Protein AF-A0A9W9BEN5-F1 (afdb_monomer_lite)

pLDDT: mean 85.62, std 11.56, range [46.28, 97.5]

Organism: NCBI:txid2034170

Structure (mmCIF, N/CA/C/O backbone):
data_AF-A0A9W9BEN5-F1
#
_entry.id   AF-A0A9W9BEN5-F1
#
loop_
_atom_site.group_PDB
_atom_site.id
_atom_site.type_symbol
_atom_site.label_atom_id
_atom_site.label_alt_id
_atom_site.label_comp_id
_atom_site.label_asym_id
_atom_site.label_entity_id
_atom_site.label_seq_id
_atom_site.pdbx_PDB_ins_code
_atom_site.Cartn_x
_atom_site.Cartn_y
_atom_site.Cartn_z
_atom_site.occupancy
_atom_site.B_iso_or_equiv
_atom_site.auth_seq_id
_atom_site.auth_comp_id
_atom_site.auth_asym_id
_atom_site.auth_atom_id
_atom_site.pdbx_PDB_model_num
ATOM 1 N N . MET A 1 1 ? -13.405 -5.777 -1.277 1.00 46.28 1 MET A N 1
ATOM 2 C CA . MET A 1 1 ? -13.483 -5.601 0.186 1.00 46.28 1 MET A CA 1
ATOM 3 C C . MET A 1 1 ? -12.581 -6.632 0.812 1.00 46.28 1 MET A C 1
ATOM 5 O O . MET A 1 1 ? -12.681 -7.786 0.409 1.00 46.28 1 MET A O 1
ATOM 9 N N . GLY A 1 2 ? -11.668 -6.206 1.684 1.00 51.16 2 GLY A N 1
ATOM 10 C CA . GLY A 1 2 ? -10.758 -7.107 2.378 1.00 51.16 2 GLY A CA 1
ATOM 11 C C . GLY A 1 2 ? -11.519 -8.188 3.116 1.00 51.16 2 GLY A C 1
ATOM 12 O O . GLY A 1 2 ? -12.555 -7.933 3.731 1.00 51.16 2 GLY A O 1
ATOM 13 N N . TYR A 1 3 ? -11.002 -9.401 3.006 1.00 57.75 3 TYR A N 1
ATOM 14 C CA . TYR A 1 3 ? -11.437 -10.504 3.832 1.00 57.75 3 TYR A CA 1
ATOM 15 C C . TYR A 1 3 ? -10.724 -10.302 5.165 1.00 57.75 3 TYR A C 1
ATOM 17 O O . TYR A 1 3 ? -9.505 -10.200 5.220 1.00 57.75 3 TYR A O 1
ATOM 25 N N . VAL A 1 4 ? -11.479 -10.139 6.234 1.00 59.47 4 VAL A N 1
ATOM 26 C CA . VAL A 1 4 ? -10.961 -10.193 7.600 1.00 59.47 4 VAL A CA 1
ATOM 27 C C . VAL A 1 4 ? -11.713 -11.352 8.224 1.00 59.47 4 VAL A C 1
ATOM 29 O O . VAL A 1 4 ? -12.900 -11.513 7.937 1.00 59.47 4 VAL A O 1
ATOM 32 N N . SER A 1 5 ? -11.035 -12.216 8.971 1.00 52.75 5 SER A N 1
ATOM 33 C CA . SER A 1 5 ? -11.735 -13.304 9.647 1.00 52.75 5 SER A CA 1
ATOM 34 C C . SER A 1 5 ? -12.765 -12.718 10.615 1.00 52.75 5 SER A C 1
ATOM 36 O O . SER A 1 5 ? -12.470 -11.765 11.334 1.00 52.75 5 SER A O 1
ATOM 38 N N . ASP A 1 6 ? -13.972 -13.290 10.640 1.00 47.53 6 ASP A N 1
ATOM 39 C CA . ASP A 1 6 ? -15.031 -12.872 11.573 1.00 47.53 6 ASP A CA 1
ATOM 40 C C . ASP A 1 6 ? -14.647 -13.165 13.043 1.00 47.53 6 ASP A C 1
ATOM 42 O O . ASP A 1 6 ? -15.202 -12.580 13.968 1.00 47.53 6 ASP A O 1
ATOM 46 N N . ALA A 1 7 ? -13.620 -13.995 13.260 1.00 54.88 7 ALA A N 1
ATOM 47 C CA . ALA A 1 7 ? -12.848 -14.062 14.495 1.00 54.88 7 ALA A CA 1
ATOM 48 C C . ALA A 1 7 ? -11.553 -13.240 14.338 1.00 54.88 7 ALA A C 1
ATOM 50 O O . ALA A 1 7 ? -10.679 -13.638 13.568 1.00 54.88 7 ALA A O 1
ATOM 51 N N . GLY A 1 8 ? -11.396 -12.118 15.051 1.00 69.50 8 GLY A N 1
ATOM 52 C CA . GLY A 1 8 ? -10.080 -11.469 15.196 1.00 69.50 8 GLY A CA 1
ATOM 53 C C . GLY A 1 8 ? -9.954 -10.009 14.753 1.00 69.50 8 GLY A C 1
ATOM 54 O O . GLY A 1 8 ? -8.921 -9.634 14.200 1.00 69.50 8 GLY A O 1
ATOM 55 N N . VAL A 1 9 ? -10.960 -9.170 15.015 1.00 86.88 9 VAL A N 1
ATOM 56 C CA . VAL A 1 9 ? -10.739 -7.721 15.150 1.00 86.88 9 VAL A CA 1
ATOM 57 C C . VAL A 1 9 ? -10.943 -7.362 16.613 1.00 86.88 9 VAL A C 1
ATOM 59 O O . VAL A 1 9 ? -12.054 -7.486 17.119 1.00 86.88 9 VAL A O 1
ATOM 62 N N . LEU A 1 10 ? -9.879 -6.927 17.279 1.00 91.62 10 LEU A N 1
ATOM 63 C CA . LEU A 1 10 ? -9.927 -6.459 18.659 1.00 91.62 10 LEU A CA 1
ATOM 64 C C . LEU A 1 10 ? -9.935 -4.933 18.666 1.00 91.62 10 LEU A C 1
ATOM 66 O O . LEU A 1 10 ? -9.088 -4.308 18.025 1.00 91.62 10 LEU A O 1
ATOM 70 N N . PHE A 1 11 ? -10.877 -4.355 19.403 1.00 93.12 11 PHE A N 1
ATOM 71 C CA . PHE A 1 11 ? -10.933 -2.927 19.687 1.00 93.12 11 PHE A CA 1
ATOM 72 C C . PHE A 1 11 ? -10.697 -2.728 21.179 1.00 93.12 11 PHE A C 1
ATOM 74 O O . PHE A 1 11 ? -11.299 -3.426 21.992 1.00 93.12 11 PHE A O 1
ATOM 81 N N . SER A 1 12 ? -9.860 -1.769 21.549 1.00 95.62 12 SER A N 1
ATOM 82 C CA . SER A 1 12 ? -9.651 -1.404 22.949 1.00 95.62 12 SER A CA 1
ATOM 83 C C . SER A 1 12 ? -9.387 0.087 23.093 1.00 95.62 12 SER A C 1
ATOM 85 O O . SER A 1 12 ? -8.884 0.724 22.167 1.00 95.62 12 SER A O 1
ATOM 87 N N . ASP A 1 13 ? -9.698 0.635 24.258 1.00 96.88 13 ASP A N 1
ATOM 88 C CA . ASP A 1 13 ? -9.338 1.991 24.664 1.00 96.88 13 ASP A CA 1
ATOM 89 C C . ASP A 1 13 ? -8.654 1.983 26.043 1.00 96.88 13 ASP A C 1
ATOM 91 O O . ASP A 1 13 ? -8.196 0.932 26.502 1.00 96.88 13 ASP A O 1
ATOM 95 N N . ALA A 1 14 ? -8.548 3.139 26.705 1.00 97.19 14 ALA A N 1
ATOM 96 C CA . ALA A 1 14 ? -7.908 3.238 28.018 1.00 97.19 14 ALA A CA 1
ATOM 97 C C . ALA A 1 14 ? -8.643 2.471 29.139 1.00 97.19 14 ALA A C 1
ATOM 99 O O . ALA A 1 14 ? -8.032 2.167 30.161 1.00 97.19 14 ALA A O 1
ATOM 100 N N . GLU A 1 15 ? -9.923 2.137 28.958 1.00 96.75 15 GLU A N 1
ATOM 101 C CA . GLU A 1 15 ? -10.731 1.363 29.913 1.00 96.75 15 GLU A CA 1
ATOM 102 C C . GLU A 1 15 ? -10.800 -0.132 29.556 1.00 96.75 15 GLU A C 1
ATOM 104 O O . GLU A 1 15 ? -11.515 -0.901 30.199 1.00 96.75 15 GLU A O 1
ATOM 109 N N . GLY A 1 16 ? -10.047 -0.564 28.541 1.00 95.50 16 GLY A N 1
ATOM 110 C CA . GLY A 1 16 ? -9.945 -1.958 28.127 1.00 95.50 16 GLY A CA 1
ATOM 111 C C . GLY A 1 16 ? -10.698 -2.261 26.836 1.00 95.50 16 GLY A C 1
ATOM 112 O O . GLY A 1 16 ? -10.817 -1.425 25.942 1.00 95.50 16 GLY A O 1
ATOM 113 N N . GLU A 1 17 ? -11.150 -3.505 26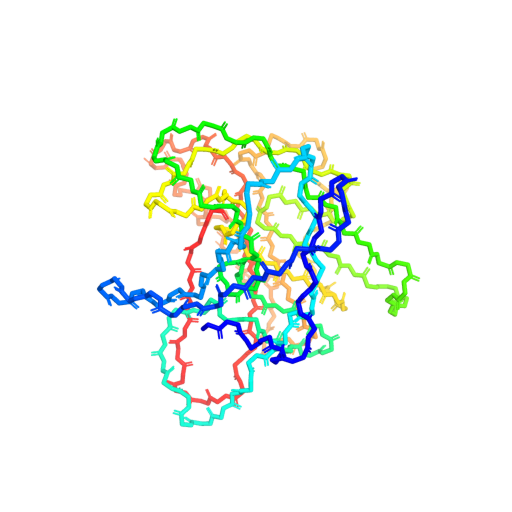.694 1.00 95.62 17 GLU A N 1
ATOM 114 C CA . GLU A 1 17 ? -11.776 -3.989 25.463 1.00 95.62 17 GLU A CA 1
ATOM 115 C C . GLU A 1 17 ? -13.112 -3.282 25.171 1.00 95.62 17 GLU A C 1
ATOM 117 O O . GLU A 1 17 ? -13.942 -3.047 26.054 1.00 95.62 17 GLU A O 1
ATOM 122 N N . LEU A 1 18 ? -13.332 -2.953 23.898 1.00 94.56 18 LEU A N 1
ATOM 123 C CA . LEU A 1 18 ? -14.546 -2.327 23.397 1.00 94.56 18 LEU A CA 1
ATOM 124 C C . LEU A 1 18 ? -15.435 -3.365 22.720 1.00 94.56 18 LEU A C 1
ATOM 126 O O . LEU A 1 18 ? -15.099 -3.914 21.671 1.00 94.56 18 LEU A O 1
ATOM 130 N N . GLN A 1 19 ? -16.638 -3.540 23.260 1.00 92.38 19 GLN A N 1
ATOM 131 C CA . GLN A 1 19 ? -17.695 -4.259 22.560 1.00 92.38 19 GLN A CA 1
ATOM 132 C C . GLN A 1 19 ? -18.175 -3.423 21.369 1.00 92.38 19 GLN A C 1
ATOM 134 O O . GLN A 1 19 ? -18.576 -2.262 21.525 1.00 92.38 19 GLN A O 1
ATOM 139 N N . VAL A 1 20 ? -18.129 -4.009 20.170 1.00 91.19 20 VAL A N 1
ATOM 140 C CA . VAL A 1 20 ? -18.494 -3.339 18.918 1.00 91.19 20 VAL A CA 1
ATOM 141 C C . VAL A 1 20 ? -19.594 -4.082 18.175 1.00 91.19 20 VAL A C 1
ATOM 143 O O . VAL A 1 20 ? -19.639 -5.306 18.134 1.00 91.19 20 VAL A O 1
ATOM 146 N N . THR A 1 21 ? -20.473 -3.325 17.527 1.00 90.94 21 THR A N 1
ATOM 147 C CA . THR A 1 21 ? -21.437 -3.860 16.562 1.00 90.94 21 THR A CA 1
ATOM 148 C C . THR A 1 21 ? -20.952 -3.579 15.147 1.00 90.94 21 THR A C 1
ATOM 150 O O . THR A 1 21 ? -20.696 -2.425 14.794 1.00 90.94 21 THR A O 1
ATOM 153 N N . GLU A 1 22 ? -20.857 -4.623 14.326 1.00 89.00 22 GLU A N 1
ATOM 154 C CA . GLU A 1 22 ? -20.541 -4.509 12.903 1.00 89.00 22 GLU A CA 1
ATOM 155 C C . GLU A 1 22 ? -21.796 -4.186 12.079 1.00 89.00 22 GLU A C 1
ATOM 157 O O . GLU A 1 22 ? -22.878 -4.727 12.312 1.00 89.00 22 GLU A O 1
ATOM 162 N N . ARG A 1 23 ? -21.650 -3.319 11.073 1.00 87.25 23 ARG A N 1
ATOM 163 C CA . ARG A 1 23 ? -22.654 -3.076 10.034 1.00 87.25 23 ARG A CA 1
ATOM 164 C C . ARG A 1 23 ? -21.996 -2.954 8.668 1.00 87.25 23 ARG A C 1
ATOM 166 O O . ARG A 1 23 ? -20.926 -2.365 8.522 1.00 87.25 23 ARG A O 1
ATOM 173 N N . ILE A 1 24 ? -22.687 -3.437 7.642 1.00 86.19 24 ILE A N 1
ATOM 174 C CA . ILE A 1 24 ? -22.316 -3.186 6.249 1.00 86.19 24 ILE A CA 1
ATOM 175 C C . ILE A 1 24 ? -23.042 -1.923 5.784 1.00 86.19 24 ILE A C 1
ATOM 177 O O . ILE A 1 24 ? -24.270 -1.895 5.715 1.00 86.19 24 ILE A O 1
ATOM 181 N N . LYS A 1 25 ? -22.285 -0.880 5.443 1.00 80.94 25 LYS A N 1
ATOM 182 C CA . LYS A 1 25 ? -22.797 0.349 4.832 1.00 80.94 25 LYS A CA 1
ATOM 183 C C . LYS A 1 25 ? -22.592 0.279 3.322 1.00 80.94 25 LYS A C 1
ATOM 185 O O . LYS A 1 25 ? -21.487 0.015 2.856 1.00 80.94 25 LYS A O 1
ATOM 190 N N . ARG A 1 26 ? -23.649 0.534 2.552 1.00 80.88 26 ARG A N 1
ATOM 191 C CA . ARG A 1 26 ? -23.593 0.647 1.087 1.00 80.88 26 ARG A CA 1
ATOM 192 C C . ARG A 1 26 ? -23.881 2.091 0.691 1.00 80.88 26 ARG A C 1
ATOM 194 O O . ARG A 1 26 ? -24.852 2.663 1.173 1.00 80.88 26 ARG A O 1
ATOM 201 N N . SER A 1 27 ? -23.030 2.671 -0.148 1.00 69.31 27 SER A N 1
ATOM 202 C CA . SER A 1 27 ? -23.174 4.028 -0.679 1.00 69.31 27 SER A CA 1
ATOM 203 C C . SER A 1 27 ? -22.723 4.036 -2.138 1.00 69.31 27 SER A C 1
ATOM 205 O O . SER A 1 27 ? -21.526 4.006 -2.427 1.00 69.31 27 SER A O 1
ATOM 207 N N . GLY A 1 28 ? -23.681 4.012 -3.067 1.00 72.19 28 GLY A N 1
ATOM 208 C CA . GLY A 1 28 ? -23.394 3.846 -4.494 1.00 72.19 28 GLY A CA 1
ATOM 209 C C . GLY A 1 28 ? -22.600 2.554 -4.775 1.00 72.19 28 GLY A C 1
ATOM 210 O O . GLY A 1 28 ? -22.988 1.494 -4.276 1.00 72.19 28 GLY A O 1
ATOM 211 N N . PRO A 1 29 ? -21.487 2.605 -5.537 1.00 67.00 29 PRO A N 1
ATOM 212 C CA . PRO A 1 29 ? -20.653 1.432 -5.818 1.00 67.00 29 PRO A CA 1
ATOM 213 C C . PRO A 1 29 ? -19.775 1.011 -4.627 1.00 67.00 29 PRO A C 1
ATOM 215 O O . PRO A 1 29 ? -19.132 -0.039 -4.671 1.00 67.00 29 PRO A O 1
ATOM 218 N N . VAL A 1 30 ? -19.724 1.816 -3.562 1.00 67.44 30 VAL A N 1
ATOM 219 C CA . VAL A 1 30 ? -18.881 1.565 -2.394 1.00 67.44 30 VAL A CA 1
ATOM 220 C C . VAL A 1 30 ? -19.667 0.761 -1.370 1.00 67.44 30 VAL A C 1
ATOM 222 O O . VAL A 1 30 ? -20.763 1.132 -0.950 1.00 67.44 30 VAL A O 1
ATOM 225 N N . THR A 1 31 ? -19.088 -0.348 -0.926 1.00 75.75 31 THR A N 1
ATOM 226 C CA . THR A 1 31 ? -19.544 -1.041 0.278 1.00 75.75 31 THR A CA 1
ATOM 227 C C . THR A 1 31 ? -18.413 -1.003 1.296 1.00 75.75 31 THR A C 1
ATOM 229 O O . THR A 1 31 ? -17.264 -1.298 0.974 1.00 75.75 31 THR A O 1
ATOM 232 N N . ALA A 1 32 ? -18.745 -0.590 2.511 1.00 78.50 32 ALA A N 1
ATOM 233 C CA . ALA A 1 32 ? -17.827 -0.452 3.624 1.00 78.50 32 ALA A CA 1
ATOM 234 C C . ALA A 1 32 ? -18.347 -1.262 4.809 1.00 78.50 32 ALA A C 1
ATOM 236 O O . ALA A 1 32 ? -19.552 -1.339 5.057 1.00 78.50 32 ALA A O 1
ATOM 237 N N . ARG A 1 33 ? -17.422 -1.856 5.553 1.00 83.38 33 ARG A N 1
ATOM 238 C CA . ARG A 1 33 ? -17.711 -2.484 6.836 1.00 83.38 33 ARG A CA 1
ATOM 239 C C . ARG A 1 33 ? -17.408 -1.450 7.920 1.00 83.38 33 ARG A C 1
ATOM 241 O O . ARG A 1 33 ? -16.358 -0.815 7.874 1.00 83.38 33 ARG A O 1
ATOM 248 N N . VAL A 1 34 ? -18.357 -1.219 8.820 1.00 85.88 34 VAL A N 1
ATOM 249 C CA . VAL A 1 34 ? -18.308 -0.164 9.840 1.00 85.88 34 VAL A CA 1
ATOM 250 C C . VAL A 1 34 ? -18.546 -0.795 11.203 1.00 85.88 34 VAL A C 1
ATOM 252 O O . VAL A 1 34 ? -19.444 -1.621 11.348 1.00 85.88 34 VAL A O 1
ATOM 255 N N . TRP A 1 35 ? -17.772 -0.381 12.201 1.00 88.69 35 TRP A N 1
ATOM 256 C CA . TRP A 1 35 ? -17.933 -0.811 13.588 1.00 88.69 35 TRP A CA 1
ATOM 257 C C . TRP A 1 35 ? -18.352 0.377 14.434 1.00 88.69 35 TRP A C 1
ATOM 259 O O . TRP A 1 35 ? -17.829 1.478 14.266 1.00 88.69 35 TRP A O 1
ATOM 269 N N . LYS A 1 36 ? -19.307 0.148 15.332 1.00 90.44 36 LYS A N 1
ATOM 270 C CA . LYS A 1 36 ? -19.747 1.135 16.314 1.00 90.44 36 LYS A CA 1
ATOM 271 C C . LYS A 1 36 ? -19.547 0.570 17.711 1.00 90.44 36 LYS A C 1
ATOM 273 O O . LYS A 1 36 ? -19.978 -0.550 17.973 1.00 90.44 36 LYS A O 1
ATOM 278 N N . THR A 1 37 ? -18.914 1.339 18.586 1.00 92.25 37 THR A N 1
ATOM 279 C CA . THR A 1 37 ? -18.725 0.975 19.992 1.00 92.25 37 THR A CA 1
ATOM 280 C C . THR A 1 37 ? -20.053 1.023 20.750 1.00 92.25 37 THR A C 1
ATOM 282 O O . THR A 1 37 ? -20.932 1.833 20.446 1.00 92.25 37 THR A O 1
ATOM 285 N N . GLY A 1 38 ? -20.210 0.138 21.738 1.00 91.00 38 GLY A N 1
ATOM 286 C CA . GLY A 1 38 ? -21.380 0.112 22.625 1.00 91.00 38 GLY A CA 1
ATOM 287 C C . GLY A 1 38 ? -21.399 1.233 23.672 1.00 91.00 38 GLY A C 1
ATOM 288 O O . GLY A 1 38 ? -22.451 1.522 24.234 1.00 91.00 38 GLY A O 1
ATOM 289 N N . ARG A 1 39 ? -20.251 1.880 23.906 1.00 94.38 39 ARG A N 1
ATOM 290 C CA . ARG A 1 39 ? -20.066 3.009 24.829 1.00 94.38 39 ARG A CA 1
ATOM 291 C C . ARG A 1 39 ? -19.190 4.108 24.204 1.00 94.38 39 ARG A C 1
ATOM 293 O O . ARG A 1 39 ? -18.509 3.828 23.208 1.00 94.38 39 ARG A O 1
ATOM 300 N N . PRO A 1 40 ? -19.194 5.338 24.754 1.00 94.69 40 PRO A N 1
ATOM 301 C CA . PRO A 1 40 ? -18.182 6.346 24.438 1.00 94.69 40 PRO A CA 1
ATOM 302 C C . PRO A 1 40 ? -16.766 5.816 24.698 1.00 94.69 40 PRO A C 1
ATOM 304 O O . PRO A 1 40 ? -16.563 5.054 25.638 1.00 94.69 40 PRO A O 1
ATOM 307 N N . THR A 1 41 ? -15.806 6.204 23.861 1.00 94.31 41 THR A N 1
ATOM 308 C CA . THR A 1 41 ? -14.397 5.800 23.994 1.00 94.31 41 THR A CA 1
ATOM 309 C C . THR A 1 41 ? -13.632 6.736 24.925 1.00 94.31 41 THR A C 1
ATOM 311 O O . THR A 1 41 ? -13.885 7.942 24.918 1.00 94.31 41 THR A O 1
ATOM 314 N N . VAL A 1 42 ? -12.645 6.210 25.652 1.00 96.56 42 VAL A N 1
ATOM 315 C CA . VAL A 1 42 ? -11.772 6.978 26.553 1.00 96.56 42 VAL A CA 1
ATOM 316 C C . VAL A 1 42 ? -10.320 6.921 26.079 1.00 96.56 42 VAL A C 1
ATOM 318 O O . VAL A 1 42 ? -9.708 5.856 26.019 1.00 96.56 42 VAL A O 1
ATOM 321 N N . GLY A 1 43 ? -9.745 8.085 25.768 1.00 94.94 43 GLY A N 1
ATOM 322 C CA . GLY A 1 43 ? -8.362 8.191 25.302 1.00 94.94 43 GLY A CA 1
ATOM 323 C C . GLY A 1 43 ? -8.139 7.575 23.916 1.00 94.94 43 GLY A C 1
ATOM 324 O O . GLY A 1 43 ? -8.996 7.663 23.035 1.00 94.94 43 GLY A O 1
ATOM 325 N N . ASN A 1 44 ? -6.962 6.979 23.714 1.00 94.19 44 ASN A N 1
ATOM 326 C CA . ASN A 1 44 ? -6.575 6.393 22.432 1.00 94.19 44 ASN A CA 1
ATOM 327 C C . ASN A 1 44 ? -7.308 5.077 22.173 1.00 94.19 44 ASN A C 1
ATOM 329 O O . ASN A 1 44 ? -7.323 4.190 23.024 1.00 94.19 44 ASN A O 1
ATOM 333 N N . VAL A 1 45 ? -7.816 4.918 20.953 1.00 92.81 45 VAL A N 1
ATOM 334 C CA . VAL A 1 45 ? -8.427 3.671 20.489 1.00 92.81 45 VAL A CA 1
ATOM 335 C C . VAL A 1 45 ? -7.403 2.868 19.694 1.00 92.81 45 VAL A C 1
ATOM 337 O O . VAL A 1 45 ? -6.832 3.360 18.723 1.00 92.81 45 VAL A O 1
ATOM 340 N N . SER A 1 46 ? -7.203 1.613 20.087 1.00 93.56 46 SER A N 1
ATOM 341 C CA . SER A 1 46 ? -6.366 0.643 19.382 1.00 93.56 46 SER A CA 1
ATOM 342 C C . SER A 1 46 ? -7.234 -0.370 18.646 1.00 93.56 46 SER A C 1
ATOM 344 O O . SER A 1 46 ? -8.221 -0.869 19.188 1.00 93.56 46 SER A O 1
ATOM 346 N N . VAL A 1 47 ? -6.849 -0.693 17.409 1.00 91.94 47 VAL A N 1
ATOM 347 C CA . VAL A 1 47 ? -7.511 -1.721 16.599 1.00 91.94 47 VAL A CA 1
ATOM 348 C C . VAL A 1 47 ? -6.466 -2.700 16.088 1.00 91.94 47 VAL A C 1
ATOM 350 O O . VAL A 1 47 ? -5.558 -2.311 15.356 1.00 91.94 47 VAL A O 1
ATOM 353 N N . ILE A 1 48 ? -6.610 -3.975 16.445 1.00 92.31 48 ILE A N 1
ATOM 354 C CA . ILE A 1 48 ? -5.706 -5.052 16.025 1.00 92.31 48 ILE A CA 1
ATOM 355 C C . ILE A 1 48 ? -6.499 -6.050 15.194 1.00 92.31 48 ILE A C 1
ATOM 357 O O . ILE A 1 48 ? -7.572 -6.494 15.598 1.00 92.31 48 ILE A O 1
ATOM 361 N N . TYR A 1 49 ? -5.985 -6.388 14.015 1.00 91.00 49 TYR A N 1
ATOM 362 C CA . TYR A 1 49 ? -6.642 -7.310 13.097 1.00 91.00 49 TYR A CA 1
ATOM 363 C C . TYR A 1 49 ? -5.661 -7.895 12.087 1.00 91.00 49 TYR A C 1
ATOM 365 O O . TYR A 1 49 ? -4.576 -7.359 11.857 1.00 91.00 49 TYR A O 1
ATOM 373 N N . THR A 1 50 ? -6.082 -8.975 11.436 1.00 91.25 50 THR A N 1
ATOM 374 C CA . THR A 1 50 ? -5.367 -9.572 10.307 1.00 91.25 50 THR A CA 1
ATOM 375 C C . THR A 1 50 ? -6.101 -9.278 9.004 1.00 91.25 50 THR A C 1
ATOM 377 O O . THR A 1 50 ? -7.272 -9.618 8.837 1.00 91.25 50 THR A O 1
ATOM 380 N N . ALA A 1 51 ? -5.403 -8.658 8.056 1.00 90.31 51 ALA A N 1
ATOM 381 C CA . ALA A 1 51 ? -5.887 -8.505 6.693 1.00 90.31 51 ALA A CA 1
ATOM 382 C C . ALA A 1 51 ? -5.642 -9.789 5.891 1.00 90.31 51 ALA A C 1
ATOM 384 O O . ALA A 1 51 ? -4.497 -10.207 5.727 1.00 90.31 51 ALA A O 1
ATOM 385 N N . LEU A 1 52 ? -6.700 -10.406 5.364 1.00 90.06 52 LEU A N 1
ATOM 386 C CA . LEU A 1 52 ? -6.591 -11.592 4.518 1.00 90.06 52 LEU A CA 1
ATOM 387 C C . LEU A 1 52 ? -6.621 -11.209 3.040 1.00 90.06 52 LEU A C 1
ATOM 389 O O . LEU A 1 52 ? -7.307 -10.278 2.601 1.00 90.06 52 LEU A O 1
ATOM 393 N N . THR A 1 53 ? -5.881 -11.979 2.254 1.00 91.06 53 THR A N 1
ATOM 394 C CA . THR A 1 53 ? -5.790 -11.796 0.810 1.00 91.06 53 THR A CA 1
ATOM 395 C C . THR A 1 53 ? -7.054 -12.280 0.108 1.00 91.06 53 THR A C 1
ATOM 397 O O . THR A 1 53 ? -7.691 -13.264 0.494 1.00 91.06 53 THR A O 1
ATOM 400 N N . ARG A 1 54 ? -7.428 -11.593 -0.973 1.00 88.44 54 ARG A N 1
ATOM 401 C CA . ARG A 1 54 ? -8.485 -12.048 -1.869 1.00 88.44 54 ARG A CA 1
ATOM 402 C C . ARG A 1 54 ? -7.981 -13.229 -2.685 1.00 88.44 54 ARG A C 1
ATOM 404 O O . ARG A 1 54 ? -6.990 -13.126 -3.405 1.00 88.44 54 ARG A O 1
ATOM 411 N N . ARG A 1 55 ? -8.725 -14.331 -2.644 1.00 87.00 55 ARG A N 1
ATOM 412 C CA . ARG A 1 55 ? -8.560 -15.419 -3.609 1.00 87.00 55 ARG A CA 1
ATOM 413 C C . ARG A 1 55 ? -9.166 -14.999 -4.940 1.00 87.00 55 ARG A C 1
ATOM 415 O O . ARG A 1 55 ? -10.281 -14.478 -4.975 1.00 87.00 55 ARG A O 1
ATOM 422 N N . VAL A 1 56 ? -8.428 -15.229 -6.018 1.00 84.88 56 VAL A N 1
ATOM 423 C CA . VAL A 1 56 ? -8.885 -14.942 -7.376 1.00 84.88 56 VAL A CA 1
ATOM 424 C C . VAL A 1 56 ? -8.885 -16.191 -8.233 1.00 84.88 56 VAL A C 1
ATOM 426 O O . VAL A 1 56 ? -8.036 -17.066 -8.093 1.00 84.88 56 VAL A O 1
ATOM 429 N N . SER A 1 57 ? -9.867 -16.246 -9.118 1.00 86.31 57 SER A N 1
ATOM 430 C CA . SER A 1 57 ? -10.091 -17.293 -10.107 1.00 86.31 57 SER A CA 1
ATOM 431 C C . SER A 1 57 ? -10.330 -16.660 -11.477 1.00 86.31 57 SER A C 1
ATOM 433 O O . SER A 1 57 ? -10.489 -15.441 -11.588 1.00 86.31 57 SER A O 1
ATOM 435 N N . ARG A 1 58 ? -10.426 -17.493 -12.515 1.00 84.81 58 ARG A N 1
ATOM 436 C CA . ARG A 1 58 ? -10.803 -17.062 -13.869 1.00 84.81 58 ARG A CA 1
ATOM 437 C C . ARG A 1 58 ? -12.146 -16.317 -13.906 1.00 84.81 58 ARG A C 1
ATOM 439 O O . ARG A 1 58 ? -12.312 -15.427 -14.730 1.00 84.81 58 ARG A O 1
ATOM 446 N N . ASP A 1 59 ? -13.057 -16.631 -12.987 1.00 84.62 59 ASP A N 1
ATOM 447 C CA . ASP A 1 59 ? -14.393 -16.019 -12.895 1.00 84.62 59 ASP A CA 1
ATOM 448 C C . ASP A 1 59 ? -14.403 -14.720 -12.076 1.00 84.62 59 ASP A C 1
ATOM 450 O O . ASP A 1 59 ? -15.441 -14.080 -11.887 1.00 84.62 59 ASP A O 1
ATOM 454 N N . THR A 1 60 ? -13.246 -14.315 -11.544 1.00 83.25 60 THR A N 1
ATOM 455 C CA . THR A 1 60 ? -13.128 -13.051 -10.824 1.00 83.25 60 THR A CA 1
ATOM 456 C C . THR A 1 60 ? -13.348 -11.899 -11.795 1.00 83.25 60 THR A C 1
ATOM 458 O O . THR A 1 60 ? -12.520 -11.644 -12.663 1.00 83.25 60 THR A O 1
ATOM 461 N N . LYS A 1 61 ? -14.466 -11.183 -11.621 1.00 78.81 61 LYS A N 1
ATOM 462 C CA . LYS A 1 61 ? -14.805 -10.012 -12.436 1.00 78.81 61 LYS A CA 1
ATOM 463 C C . LYS A 1 61 ? -13.666 -8.993 -12.450 1.00 78.81 61 LYS A C 1
ATOM 465 O O . LYS A 1 61 ? -13.112 -8.661 -11.398 1.00 78.81 61 LYS A O 1
ATOM 470 N N . ASN A 1 62 ? -13.405 -8.457 -13.638 1.00 73.94 62 ASN A N 1
ATOM 471 C CA . ASN A 1 62 ? -12.499 -7.334 -13.824 1.00 73.94 62 ASN A CA 1
ATOM 472 C C . ASN A 1 62 ? -13.062 -6.094 -13.120 1.00 73.94 62 ASN A C 1
ATOM 474 O O . ASN A 1 62 ? -14.262 -5.820 -13.153 1.00 73.94 62 ASN A O 1
ATOM 478 N N . GLY A 1 63 ? -12.181 -5.353 -12.469 1.00 78.75 63 GLY A N 1
ATOM 479 C CA . GLY A 1 63 ? -12.467 -4.109 -11.769 1.00 78.75 63 GLY A CA 1
ATOM 480 C C . GLY A 1 63 ? -11.150 -3.519 -11.277 1.00 78.75 63 GLY A C 1
ATOM 481 O O . GLY A 1 63 ? -10.128 -4.186 -11.427 1.00 78.75 63 GLY A O 1
ATOM 482 N N . PRO A 1 64 ? -11.152 -2.313 -10.689 1.00 84.69 64 PRO A N 1
ATOM 483 C CA . PRO A 1 64 ? -9.929 -1.676 -10.214 1.00 84.69 64 PRO A CA 1
ATOM 484 C C . PRO A 1 64 ? -9.109 -2.609 -9.317 1.00 84.69 64 PRO A C 1
ATOM 486 O O . PRO A 1 64 ? -9.664 -3.316 -8.469 1.00 84.69 64 PRO A O 1
ATOM 489 N N . ALA A 1 65 ? -7.787 -2.595 -9.493 1.00 88.00 65 ALA A N 1
ATOM 490 C CA . ALA A 1 65 ? -6.839 -3.492 -8.828 1.00 88.00 65 ALA A CA 1
ATOM 491 C C . ALA A 1 65 ? -6.638 -3.178 -7.328 1.00 88.00 65 ALA A C 1
ATOM 493 O O . ALA A 1 65 ? -5.514 -3.172 -6.856 1.00 88.00 65 ALA A O 1
ATOM 494 N N . LEU A 1 66 ? -7.698 -2.911 -6.564 1.00 88.75 66 LEU A N 1
ATOM 495 C CA . LEU A 1 66 ? -7.607 -2.417 -5.184 1.00 88.75 66 LEU A CA 1
ATOM 496 C C . LEU A 1 66 ? -7.372 -3.522 -4.150 1.00 88.75 66 LEU A C 1
ATOM 498 O O . LEU A 1 66 ? -6.845 -3.274 -3.075 1.00 88.75 66 LEU A O 1
ATOM 502 N N . ASP A 1 67 ? -7.800 -4.745 -4.435 1.00 89.31 67 ASP A N 1
ATOM 503 C CA . ASP A 1 67 ? -7.774 -5.852 -3.486 1.00 89.31 67 ASP A CA 1
ATOM 504 C C . ASP A 1 67 ? -6.356 -6.276 -3.080 1.00 89.31 67 ASP A C 1
ATOM 506 O O . ASP A 1 67 ? -5.469 -6.358 -3.924 1.00 89.31 67 ASP A O 1
ATOM 510 N N . LEU A 1 68 ? -6.170 -6.641 -1.810 1.00 93.06 68 LEU A N 1
ATOM 511 C CA . LEU A 1 68 ? -4.932 -7.252 -1.325 1.00 93.06 68 LEU A CA 1
ATOM 512 C C . LEU A 1 68 ? -4.804 -8.686 -1.864 1.00 93.06 68 LEU A C 1
ATOM 514 O O . LEU A 1 68 ? -5.712 -9.495 -1.668 1.00 93.06 68 LEU A O 1
ATOM 518 N N . ARG A 1 69 ? -3.692 -9.026 -2.524 1.00 92.50 69 ARG A N 1
ATOM 519 C CA . ARG A 1 69 ? -3.396 -10.386 -3.014 1.00 92.50 69 ARG A CA 1
ATOM 520 C C . ARG A 1 69 ? -2.015 -10.856 -2.597 1.00 92.50 69 ARG A C 1
ATOM 522 O O . ARG A 1 69 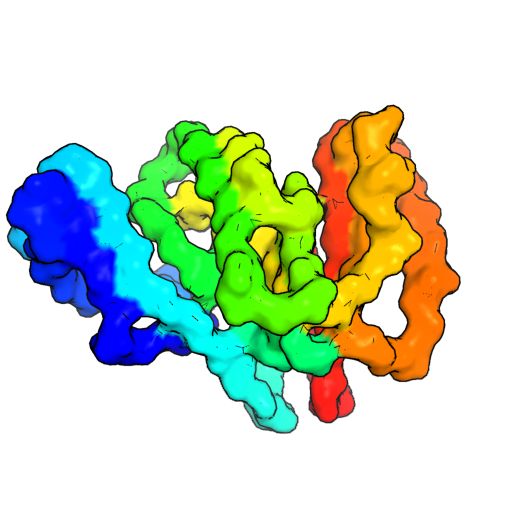? -1.128 -10.048 -2.347 1.00 92.50 69 ARG A O 1
ATOM 529 N N . VAL A 1 70 ? -1.865 -12.177 -2.614 1.00 93.81 70 VAL A N 1
ATOM 530 C CA . VAL A 1 70 ? -0.556 -12.817 -2.736 1.00 93.81 70 VAL A CA 1
ATOM 531 C C . VAL A 1 70 ? -0.083 -12.677 -4.180 1.00 93.81 70 VAL A C 1
ATOM 533 O O . VAL A 1 70 ? -0.853 -12.944 -5.105 1.00 93.81 70 VAL A O 1
ATOM 536 N N . ASP A 1 71 ? 1.172 -12.291 -4.364 1.00 93.50 71 ASP A N 1
ATOM 537 C CA . ASP A 1 71 ? 1.836 -12.247 -5.664 1.00 93.50 71 ASP A CA 1
ATOM 538 C C . ASP A 1 71 ? 3.271 -12.747 -5.499 1.00 93.50 71 ASP A C 1
ATOM 540 O O . ASP A 1 71 ? 4.053 -12.150 -4.768 1.00 93.50 71 ASP A O 1
ATOM 544 N N . GLN A 1 72 ? 3.584 -13.892 -6.113 1.00 93.50 72 GLN A N 1
ATOM 545 C CA . GLN A 1 72 ? 4.945 -14.442 -6.212 1.00 93.50 72 GLN A CA 1
ATOM 546 C C . GLN A 1 72 ? 5.770 -14.394 -4.905 1.00 93.50 72 GLN A C 1
ATOM 548 O O . GLN A 1 72 ? 6.937 -14.015 -4.899 1.00 93.50 72 GLN A O 1
ATOM 553 N N . GLY A 1 73 ? 5.160 -14.785 -3.780 1.00 93.44 73 GLY A N 1
ATOM 554 C CA . GLY A 1 73 ? 5.821 -14.835 -2.467 1.00 93.44 73 GLY A CA 1
ATOM 555 C C . GLY A 1 73 ? 5.728 -13.550 -1.635 1.00 93.44 73 GLY A C 1
ATOM 556 O O . GLY A 1 73 ? 6.203 -13.534 -0.504 1.00 93.44 73 GLY A O 1
ATOM 557 N N . GLY A 1 74 ? 5.091 -12.500 -2.154 1.00 95.94 74 GLY A N 1
ATOM 558 C CA . GLY A 1 74 ? 4.792 -11.263 -1.436 1.00 95.94 74 GLY A CA 1
ATOM 559 C C . GLY A 1 74 ? 3.300 -10.939 -1.369 1.00 95.94 74 GLY A C 1
ATOM 560 O O . GLY A 1 74 ? 2.438 -11.716 -1.792 1.00 95.94 74 GLY A O 1
ATOM 561 N N . LEU A 1 75 ? 3.005 -9.759 -0.831 1.00 96.19 75 LEU A N 1
ATOM 562 C CA . LEU A 1 75 ? 1.681 -9.157 -0.753 1.00 96.19 75 LEU A CA 1
ATOM 563 C C . LEU A 1 75 ? 1.659 -7.848 -1.535 1.00 96.19 75 LEU A C 1
ATOM 565 O O . LEU A 1 75 ? 2.613 -7.078 -1.482 1.00 96.19 75 LEU A O 1
ATOM 569 N N . ILE A 1 76 ? 0.550 -7.590 -2.226 1.00 96.12 76 ILE A N 1
ATOM 570 C CA . ILE A 1 76 ? 0.355 -6.384 -3.033 1.00 96.12 76 ILE A CA 1
ATOM 571 C C . ILE A 1 76 ? -1.120 -5.958 -3.048 1.00 96.12 76 ILE A C 1
ATOM 573 O O . ILE A 1 76 ? -2.010 -6.800 -3.224 1.00 96.12 76 ILE A O 1
ATOM 577 N N . GLY A 1 77 ? -1.403 -4.666 -2.867 1.00 94.38 77 GLY A N 1
ATOM 578 C CA . GLY A 1 77 ? -2.769 -4.134 -2.919 1.00 94.38 77 GLY A CA 1
ATOM 579 C C . GLY A 1 77 ? -2.921 -2.705 -2.401 1.00 94.38 77 GLY A C 1
ATOM 580 O O . GLY A 1 77 ? -1.977 -2.104 -1.899 1.00 94.38 77 GLY A O 1
ATOM 581 N N . SER A 1 78 ? -4.138 -2.167 -2.498 1.00 92.19 78 SER A N 1
ATOM 582 C CA . SER A 1 78 ? -4.469 -0.828 -2.000 1.00 92.19 78 SER A CA 1
ATOM 583 C C . SER A 1 78 ? -4.827 -0.849 -0.519 1.00 92.19 78 SER A C 1
ATOM 585 O O . SER A 1 78 ? -5.536 -1.752 -0.061 1.00 92.19 78 SER A O 1
ATOM 587 N N . GLY A 1 79 ? -4.434 0.201 0.206 1.00 90.62 79 GLY A N 1
ATOM 588 C CA . GLY A 1 79 ? -4.861 0.440 1.583 1.00 90.62 79 GLY A CA 1
ATOM 589 C C . GLY A 1 79 ? -6.384 0.433 1.735 1.00 90.62 79 GLY A C 1
ATOM 590 O O . GLY A 1 79 ? -6.890 -0.077 2.729 1.00 90.62 79 GLY A O 1
ATOM 591 N N . MET A 1 80 ? -7.139 0.859 0.717 1.00 86.00 80 MET A N 1
ATOM 592 C CA . MET A 1 80 ? -8.606 0.825 0.709 1.00 86.00 80 MET A CA 1
ATOM 593 C C . MET A 1 80 ? -9.175 -0.580 0.928 1.00 86.00 80 MET A C 1
ATOM 595 O O . MET A 1 80 ? -10.301 -0.737 1.401 1.00 86.00 80 MET A O 1
ATOM 599 N N . ALA A 1 81 ? -8.436 -1.622 0.539 1.00 85.62 81 ALA A N 1
ATOM 600 C CA . ALA A 1 81 ? -8.906 -2.985 0.694 1.00 85.62 81 ALA A CA 1
ATOM 601 C C . ALA A 1 81 ? -8.686 -3.536 2.099 1.00 85.62 81 ALA A C 1
ATOM 603 O O . ALA A 1 81 ? -9.464 -4.402 2.495 1.00 85.62 81 ALA A O 1
ATOM 604 N N . PHE A 1 82 ? -7.660 -3.088 2.825 1.00 88.62 82 PHE A N 1
ATOM 605 C CA . PHE A 1 82 ? -7.235 -3.762 4.051 1.00 88.62 82 PHE A CA 1
ATOM 606 C C . PHE A 1 82 ? -6.985 -2.854 5.251 1.00 88.62 82 PHE A C 1
ATOM 608 O O . PHE A 1 82 ? -7.121 -3.332 6.371 1.00 88.62 82 PHE A O 1
ATOM 615 N N . LEU A 1 83 ? -6.669 -1.575 5.057 1.00 88.88 83 LEU A N 1
ATOM 616 C CA . LEU A 1 83 ? -6.490 -0.639 6.156 1.00 88.88 83 LEU A CA 1
ATOM 617 C C . LEU A 1 83 ? -7.839 -0.153 6.671 1.00 88.88 83 LEU A C 1
ATOM 619 O O . LEU A 1 83 ? -8.726 0.233 5.909 1.00 88.88 83 LEU A O 1
ATOM 623 N N . ARG A 1 84 ? -7.975 -0.141 7.992 1.00 83.75 84 ARG A N 1
ATOM 624 C CA . ARG A 1 84 ? -9.096 0.469 8.707 1.00 83.75 84 ARG A CA 1
ATOM 625 C C . ARG A 1 84 ? -8.711 1.876 9.119 1.00 83.75 84 ARG A C 1
ATOM 627 O O . ARG A 1 84 ? -7.570 2.115 9.499 1.00 83.75 84 ARG A O 1
ATOM 634 N N . ALA A 1 85 ? -9.676 2.777 9.075 1.00 79.00 85 ALA A N 1
ATOM 635 C CA . ALA A 1 85 ? -9.484 4.158 9.468 1.00 79.00 85 ALA A CA 1
ATOM 636 C C . ALA A 1 85 ? -10.708 4.640 10.263 1.00 79.00 85 ALA A C 1
ATOM 638 O O . ALA A 1 85 ? -11.805 4.096 10.071 1.00 79.00 85 ALA A O 1
ATOM 639 N N . PRO A 1 86 ? -10.523 5.600 11.186 1.00 77.94 86 PRO A N 1
ATOM 640 C CA . PRO A 1 86 ? -11.628 6.183 11.936 1.00 77.94 86 PRO A CA 1
ATOM 641 C C . PRO A 1 86 ? -12.637 6.838 10.979 1.00 77.94 86 PRO A C 1
ATOM 643 O O . PRO A 1 86 ? -12.254 7.284 9.900 1.00 77.94 86 PRO A O 1
ATOM 646 N N . PRO A 1 87 ? -13.934 6.889 11.323 1.00 69.88 87 PRO A N 1
ATOM 647 C CA . PRO A 1 87 ? -14.883 7.678 10.548 1.00 69.88 87 PRO A CA 1
ATOM 648 C C . PRO A 1 87 ? -14.471 9.151 10.622 1.00 69.88 87 PRO A C 1
ATOM 650 O O . PRO A 1 87 ? -14.266 9.659 11.720 1.00 69.88 87 PRO A O 1
ATOM 653 N N . ASN A 1 88 ? -14.372 9.826 9.478 1.00 64.00 88 ASN A N 1
ATOM 654 C CA . ASN A 1 88 ? -13.969 11.229 9.445 1.00 64.00 88 ASN A CA 1
ATOM 655 C C . ASN A 1 88 ? -15.039 12.125 8.858 1.00 64.00 88 ASN A C 1
ATOM 657 O O . ASN A 1 88 ? -15.761 11.744 7.932 1.00 64.00 88 ASN A O 1
ATOM 661 N N . GLU A 1 89 ? -15.082 13.337 9.396 1.00 58.56 89 GLU A N 1
ATOM 662 C CA . GLU A 1 89 ? -15.741 14.449 8.740 1.00 58.56 89 GLU A CA 1
ATOM 663 C C . GLU A 1 89 ? -14.876 14.924 7.563 1.00 58.56 89 GLU A C 1
ATOM 665 O O . GLU A 1 89 ? -13.640 14.899 7.651 1.00 58.56 89 GLU A O 1
ATOM 670 N N . PRO A 1 90 ? -15.497 15.317 6.439 1.00 59.84 90 PRO A N 1
ATOM 671 C CA . PRO A 1 90 ? -14.787 15.983 5.357 1.00 59.84 90 PRO A CA 1
ATOM 672 C C . PRO A 1 90 ? -13.954 17.159 5.896 1.00 59.84 90 PRO A C 1
ATOM 674 O O . PRO A 1 90 ? -14.324 17.784 6.882 1.00 59.84 90 PRO A O 1
ATOM 677 N N . GLU A 1 91 ? -12.847 17.480 5.224 1.00 65.81 91 GLU A N 1
ATOM 678 C CA . GLU A 1 91 ? -12.074 18.727 5.416 1.00 65.81 91 GLU A CA 1
ATOM 679 C C . GLU A 1 91 ? -11.109 18.804 6.615 1.00 65.81 91 GLU A C 1
ATOM 681 O O . GLU A 1 91 ? -10.249 19.690 6.626 1.00 65.81 91 GLU A O 1
ATOM 686 N N . VAL A 1 92 ? -11.126 17.854 7.557 1.00 74.62 92 VAL A N 1
ATOM 687 C CA . VAL A 1 92 ? -10.103 17.786 8.620 1.00 74.62 92 VAL A CA 1
ATOM 688 C C . VAL A 1 92 ? -8.800 17.179 8.084 1.00 74.62 92 VAL A C 1
ATOM 690 O O . VAL A 1 92 ? -8.793 16.107 7.474 1.00 74.62 92 VAL A O 1
ATOM 693 N N . THR A 1 93 ? -7.673 17.861 8.321 1.00 79.75 93 THR A N 1
ATOM 694 C CA . THR A 1 93 ? -6.335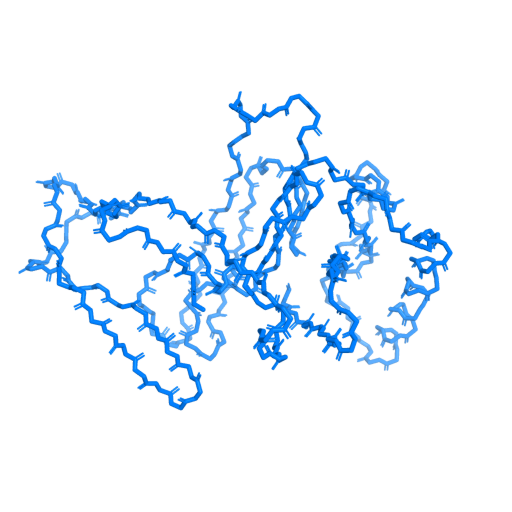 17.302 8.067 1.00 79.75 93 THR A CA 1
ATOM 695 C C . THR A 1 93 ? -5.985 16.303 9.163 1.00 79.75 93 THR A C 1
ATOM 697 O O . THR A 1 93 ? -6.004 16.646 10.343 1.00 79.75 93 THR A O 1
ATOM 700 N N . ILE A 1 94 ? -5.596 15.092 8.772 1.00 80.19 94 ILE A N 1
ATOM 701 C CA . ILE A 1 94 ? -5.179 14.036 9.693 1.00 80.19 94 ILE A CA 1
ATOM 702 C C . ILE A 1 94 ? -3.714 13.728 9.467 1.00 80.19 94 ILE A C 1
ATOM 704 O O . ILE A 1 94 ? -3.298 13.396 8.352 1.00 80.19 94 ILE A O 1
ATOM 708 N N . LEU A 1 95 ? -2.953 13.817 10.553 1.00 86.00 95 LEU A N 1
ATOM 709 C CA . LEU A 1 95 ? -1.588 13.333 10.608 1.00 86.00 95 LEU A CA 1
ATOM 710 C C . LEU A 1 95 ? -1.618 11.821 10.831 1.00 86.00 95 LEU A C 1
ATOM 712 O O . LEU A 1 95 ? -2.171 11.341 11.817 1.00 86.00 95 LEU A O 1
ATOM 716 N N . THR A 1 96 ? -1.053 11.075 9.890 1.00 86.31 96 THR A N 1
ATOM 717 C CA . THR A 1 96 ? -0.944 9.619 9.967 1.00 86.31 96 THR A CA 1
ATOM 718 C C . THR A 1 96 ? 0.521 9.226 9.976 1.00 86.31 96 THR A C 1
ATOM 720 O O . THR A 1 96 ? 1.279 9.662 9.112 1.00 86.31 96 THR A O 1
ATOM 723 N N . THR A 1 97 ? 0.895 8.353 10.908 1.00 90.75 97 THR A N 1
ATOM 724 C CA . THR A 1 97 ? 2.204 7.703 10.908 1.00 90.75 97 THR A CA 1
ATOM 725 C C . THR A 1 97 ? 2.056 6.267 10.421 1.00 90.75 97 THR A C 1
ATOM 727 O O . THR A 1 97 ? 1.302 5.487 11.005 1.00 90.75 97 THR A O 1
ATOM 730 N N . LEU A 1 98 ? 2.783 5.901 9.366 1.00 91.56 98 LEU A N 1
ATOM 731 C CA . LEU A 1 98 ? 2.921 4.518 8.919 1.00 91.56 98 LEU A CA 1
ATOM 732 C C . LEU A 1 98 ? 4.269 3.964 9.379 1.00 91.56 98 LEU A C 1
ATOM 734 O O . LEU A 1 98 ? 5.310 4.587 9.181 1.00 91.56 98 LEU A O 1
ATOM 738 N N . ARG A 1 99 ? 4.252 2.753 9.934 1.00 94.62 99 ARG A N 1
ATOM 739 C CA . ARG A 1 99 ? 5.455 1.976 10.220 1.00 94.62 99 ARG A CA 1
ATOM 740 C C . ARG A 1 99 ? 5.238 0.532 9.803 1.00 94.62 99 ARG A C 1
ATOM 742 O O . ARG A 1 99 ? 4.229 -0.070 10.170 1.00 94.62 99 ARG A O 1
ATOM 749 N N . TRP A 1 100 ? 6.197 -0.029 9.081 1.00 95.12 100 TRP A N 1
ATOM 750 C CA . TRP A 1 100 ? 6.239 -1.464 8.845 1.00 95.12 100 TRP A CA 1
ATOM 751 C C . TRP A 1 100 ? 6.996 -2.145 9.971 1.00 95.12 100 TRP A C 1
ATOM 753 O O . TRP A 1 100 ? 7.985 -1.629 10.484 1.00 95.12 100 TRP A O 1
ATOM 763 N N . TYR A 1 101 ? 6.527 -3.327 10.348 1.00 95.50 101 TYR A N 1
ATOM 764 C CA . TYR A 1 101 ? 7.213 -4.172 11.307 1.00 95.50 101 TYR A CA 1
ATOM 765 C C . TYR A 1 101 ? 7.542 -5.500 10.636 1.00 95.50 101 TYR A C 1
ATOM 767 O O . TYR A 1 101 ? 6.662 -6.342 10.455 1.00 95.50 101 TYR A O 1
ATOM 775 N N . LEU A 1 102 ? 8.804 -5.664 10.231 1.00 95.50 102 LEU A N 1
ATOM 776 C CA . LEU A 1 102 ? 9.237 -6.787 9.396 1.00 95.50 102 LEU A CA 1
ATOM 777 C C . LEU A 1 102 ? 10.077 -7.828 10.143 1.00 95.50 102 LEU A C 1
ATOM 779 O O . LEU A 1 102 ? 10.473 -8.813 9.532 1.00 95.50 102 LEU A O 1
ATOM 783 N N . SER A 1 103 ? 10.292 -7.682 11.454 1.00 95.19 103 SER A N 1
ATOM 784 C CA . SER A 1 103 ? 11.203 -8.541 12.238 1.00 95.19 103 SER A CA 1
ATOM 785 C C . SER A 1 103 ? 10.879 -10.042 12.202 1.00 95.19 103 SER A C 1
ATOM 787 O O . SER A 1 103 ? 11.755 -10.866 12.446 1.00 95.19 103 SER A O 1
ATOM 789 N N . LYS A 1 104 ? 9.622 -10.404 11.915 1.00 95.06 104 LYS A N 1
ATOM 790 C CA . LYS A 1 104 ? 9.149 -11.793 11.783 1.00 95.06 104 LYS A CA 1
ATOM 791 C C . LYS A 1 104 ? 8.986 -12.244 10.326 1.00 95.06 104 LYS A C 1
ATOM 793 O O . LYS A 1 104 ? 8.445 -13.320 10.082 1.00 95.06 104 LYS A O 1
ATOM 798 N N . SER A 1 105 ? 9.392 -11.418 9.367 1.00 95.00 105 SER A N 1
ATOM 799 C CA . SER A 1 105 ? 9.298 -11.719 7.936 1.00 95.00 105 SER A CA 1
ATOM 800 C C . SER A 1 105 ? 10.514 -12.524 7.469 1.00 95.00 105 SER A C 1
ATOM 802 O O . SER A 1 105 ? 11.559 -12.485 8.123 1.00 95.00 105 SER A O 1
ATOM 804 N N . PRO A 1 106 ? 10.421 -13.236 6.330 1.00 95.75 106 PRO A N 1
ATOM 805 C CA . PRO A 1 106 ? 11.585 -13.864 5.714 1.00 95.75 106 PRO A CA 1
ATOM 806 C C . PRO A 1 106 ? 12.726 -12.863 5.484 1.00 95.75 106 PRO A C 1
ATOM 808 O O . PRO A 1 106 ? 12.486 -11.690 5.178 1.00 95.75 106 PRO A O 1
ATOM 811 N N . GLN A 1 107 ? 13.970 -13.331 5.591 1.00 94.06 107 GLN A N 1
ATOM 812 C CA . GLN A 1 107 ? 15.146 -12.507 5.310 1.00 94.06 107 GLN A CA 1
ATOM 813 C C . GLN A 1 107 ? 15.081 -11.931 3.886 1.00 94.06 107 GLN A C 1
ATOM 815 O O . GLN A 1 107 ? 14.701 -12.624 2.946 1.00 94.06 107 GLN A O 1
ATOM 820 N N . GLY A 1 108 ? 15.453 -10.657 3.736 1.00 92.19 108 GLY A N 1
ATOM 821 C CA . GLY A 1 108 ? 15.391 -9.952 2.451 1.00 92.19 108 GLY A CA 1
ATOM 822 C C . GLY A 1 108 ? 14.000 -9.425 2.085 1.00 92.19 108 GLY A C 1
ATOM 823 O O . GLY A 1 108 ? 13.823 -8.927 0.977 1.00 92.19 108 GLY A O 1
ATOM 824 N N . THR A 1 109 ? 13.019 -9.506 2.993 1.00 96.50 109 THR A N 1
ATOM 825 C CA . THR A 1 109 ? 11.719 -8.849 2.803 1.00 96.50 109 THR A CA 1
ATOM 826 C C . THR A 1 109 ? 11.905 -7.337 2.726 1.00 96.50 109 THR A C 1
ATOM 828 O O . THR A 1 109 ? 12.403 -6.718 3.663 1.00 96.50 109 THR A O 1
ATOM 831 N N . LEU A 1 110 ? 11.454 -6.746 1.624 1.00 95.94 110 LEU A N 1
ATOM 832 C CA . LEU A 1 110 ? 11.380 -5.304 1.434 1.00 95.94 110 LEU A CA 1
ATOM 833 C C . LEU A 1 110 ? 9.921 -4.862 1.473 1.00 95.94 110 LEU A C 1
ATOM 835 O O . LEU A 1 110 ? 9.034 -5.610 1.060 1.00 95.94 110 LEU A O 1
ATOM 839 N N . ALA A 1 111 ? 9.687 -3.640 1.940 1.00 96.12 111 ALA A N 1
ATOM 840 C CA . ALA A 1 111 ? 8.387 -2.987 1.907 1.00 96.12 111 ALA A CA 1
ATOM 841 C C . ALA A 1 111 ? 8.485 -1.685 1.114 1.00 96.12 111 ALA A C 1
ATOM 843 O O . ALA A 1 111 ? 9.453 -0.937 1.254 1.00 96.12 111 ALA A O 1
ATOM 844 N N . ALA A 1 112 ? 7.476 -1.420 0.297 1.00 95.62 112 ALA A N 1
ATOM 845 C CA . ALA A 1 112 ? 7.314 -0.171 -0.421 1.00 95.62 112 ALA A CA 1
ATOM 846 C C . ALA A 1 112 ? 5.831 0.180 -0.497 1.00 95.62 112 ALA A C 1
ATOM 848 O O . ALA A 1 112 ? 4.948 -0.684 -0.460 1.00 95.62 112 ALA A O 1
ATOM 849 N N . TRP A 1 113 ? 5.554 1.466 -0.602 1.00 94.31 113 TRP A N 1
ATOM 850 C CA . TRP A 1 113 ? 4.208 1.974 -0.776 1.00 94.31 113 TRP A CA 1
ATOM 851 C C . TRP A 1 113 ? 4.240 3.279 -1.561 1.00 94.31 113 TRP A C 1
ATOM 853 O O . TRP A 1 113 ? 5.317 3.802 -1.839 1.00 94.31 113 TRP A O 1
ATOM 863 N N . SER A 1 114 ? 3.077 3.802 -1.944 1.00 91.38 114 SER A N 1
ATOM 864 C CA . SER A 1 114 ? 2.995 4.991 -2.803 1.00 91.38 114 SER A CA 1
ATOM 865 C C . SER A 1 114 ? 3.848 6.171 -2.342 1.00 91.38 114 SER A C 1
ATOM 867 O O . SER A 1 114 ? 4.299 6.930 -3.189 1.00 91.38 114 SER A O 1
ATOM 869 N N . MET A 1 115 ? 4.087 6.312 -1.034 1.00 87.81 115 MET A N 1
ATOM 870 C CA . MET A 1 115 ? 4.758 7.463 -0.421 1.00 87.81 115 MET A CA 1
ATOM 871 C C . MET A 1 115 ? 6.158 7.149 0.139 1.00 87.81 115 MET A C 1
ATOM 873 O O . MET A 1 115 ? 6.756 8.010 0.774 1.00 87.81 115 MET A O 1
ATOM 877 N N . GLY A 1 116 ? 6.706 5.945 -0.064 1.00 89.38 116 GLY A N 1
ATOM 878 C CA . GLY A 1 116 ? 8.069 5.658 0.388 1.00 89.38 116 GLY A CA 1
ATOM 879 C C . GLY A 1 116 ? 8.470 4.189 0.394 1.00 89.38 116 GLY A C 1
ATOM 880 O O . GLY A 1 116 ? 7.729 3.299 -0.026 1.00 89.38 116 GLY A O 1
ATOM 881 N N . ASP A 1 117 ? 9.659 3.939 0.933 1.00 91.56 117 ASP A N 1
ATOM 882 C CA . ASP A 1 117 ? 10.320 2.638 0.936 1.00 91.56 117 ASP A CA 1
ATOM 883 C C . ASP A 1 117 ? 10.915 2.324 2.301 1.00 91.56 117 ASP A C 1
ATOM 885 O O . ASP A 1 117 ? 11.475 3.193 2.965 1.00 91.56 117 ASP A O 1
ATOM 889 N N . GLY A 1 118 ? 10.864 1.053 2.686 1.00 91.19 118 GLY A N 1
ATOM 890 C CA . GLY A 1 118 ? 11.421 0.570 3.942 1.00 91.19 118 GLY A CA 1
ATOM 891 C C . GLY A 1 118 ? 10.448 0.673 5.112 1.00 91.19 118 GLY A C 1
ATOM 892 O O . GLY A 1 118 ? 9.235 0.786 4.938 1.00 91.19 118 GLY A O 1
ATOM 893 N N . GLU A 1 119 ? 10.988 0.570 6.327 1.00 91.31 119 GLU A N 1
ATOM 894 C CA . GLU A 1 119 ? 10.179 0.359 7.532 1.00 91.31 119 GLU A CA 1
ATOM 895 C C . GLU A 1 119 ? 9.530 1.625 8.111 1.00 91.31 119 GLU A C 1
ATOM 897 O O . GLU A 1 119 ? 8.585 1.526 8.899 1.00 91.31 119 GLU A O 1
ATOM 902 N N . GLY A 1 120 ? 9.970 2.810 7.688 1.00 86.75 120 GLY A N 1
ATOM 903 C CA . GLY A 1 120 ? 9.536 4.087 8.257 1.00 86.75 120 GLY A CA 1
ATOM 904 C C . GLY A 1 120 ? 10.246 4.424 9.581 1.00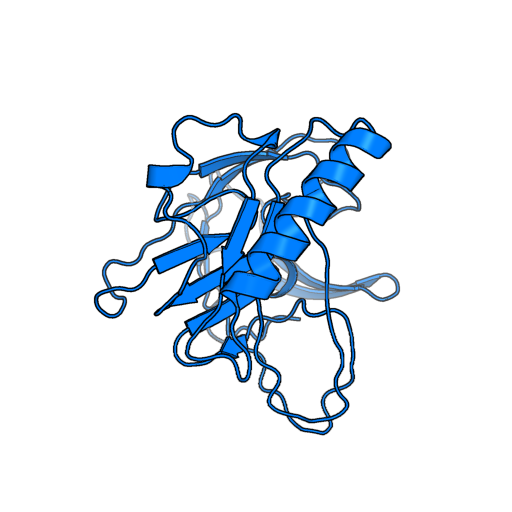 86.75 120 GLY A C 1
ATOM 905 O O . GLY A 1 120 ? 11.321 3.885 9.851 1.00 86.75 120 GLY A O 1
ATOM 906 N N . PRO A 1 121 ? 9.665 5.298 10.428 1.00 91.38 121 PRO A N 1
ATOM 907 C CA . PRO A 1 121 ? 8.312 5.843 10.324 1.00 91.38 121 PRO A CA 1
ATOM 908 C C . PRO A 1 121 ? 8.153 6.838 9.168 1.00 91.38 121 PRO A C 1
ATOM 910 O O . PRO A 1 121 ? 9.067 7.591 8.854 1.00 91.38 121 PRO A O 1
ATOM 913 N N . PHE A 1 122 ? 6.964 6.854 8.570 1.00 88.62 122 PHE A N 1
ATOM 914 C CA . PHE A 1 122 ? 6.548 7.853 7.588 1.00 88.62 122 PHE A CA 1
ATOM 915 C C . PHE A 1 122 ? 5.413 8.676 8.170 1.00 88.62 122 PHE A C 1
ATOM 917 O O . PHE A 1 122 ? 4.394 8.108 8.561 1.00 88.62 122 PHE A O 1
ATOM 924 N N . GLU A 1 123 ? 5.565 9.993 8.203 1.00 88.75 123 GLU A N 1
ATOM 925 C CA . GLU A 1 123 ? 4.539 10.915 8.682 1.00 88.75 123 GLU A CA 1
ATOM 926 C C . GLU A 1 123 ? 3.914 11.650 7.507 1.00 88.75 123 GLU A C 1
ATOM 928 O O . GLU A 1 123 ? 4.613 12.279 6.716 1.00 88.75 123 GLU A O 1
ATOM 933 N N . ILE A 1 124 ? 2.591 11.563 7.375 1.00 83.81 124 ILE A N 1
ATOM 934 C CA . ILE A 1 124 ? 1.872 12.207 6.277 1.00 83.81 124 ILE A CA 1
ATOM 935 C C . ILE A 1 124 ? 0.659 12.938 6.823 1.00 83.81 124 ILE A C 1
ATOM 937 O O . ILE A 1 124 ? -0.188 12.366 7.513 1.00 83.81 124 ILE A O 1
ATOM 941 N N . ALA A 1 125 ? 0.552 14.209 6.454 1.00 84.06 125 ALA A N 1
ATOM 942 C CA . ALA A 1 125 ? -0.640 15.010 6.658 1.00 84.06 125 ALA A CA 1
ATOM 943 C C . ALA A 1 125 ? -1.553 14.872 5.435 1.00 84.06 125 ALA A C 1
ATOM 945 O O . ALA A 1 125 ? -1.200 15.279 4.329 1.00 84.06 125 ALA A O 1
ATOM 946 N N . THR A 1 126 ? -2.740 14.297 5.623 1.00 74.56 126 THR A N 1
ATOM 947 C CA . THR A 1 126 ? -3.697 14.081 4.527 1.00 74.56 126 THR A CA 1
ATOM 948 C C . THR A 1 126 ? -5.023 14.745 4.848 1.00 74.56 126 THR A C 1
ATOM 950 O O . THR A 1 126 ? -5.527 14.627 5.963 1.00 74.56 126 THR A O 1
ATOM 953 N N . LYS A 1 127 ? -5.597 15.452 3.873 1.00 71.88 127 LYS A N 1
ATOM 954 C CA . LYS A 1 127 ? -7.012 15.828 3.903 1.00 71.88 127 LYS A CA 1
ATOM 955 C C . LYS A 1 127 ? -7.801 14.716 3.230 1.00 71.88 127 LYS A C 1
ATOM 957 O O . LYS A 1 127 ? -7.399 14.267 2.156 1.00 71.88 127 LYS A O 1
ATOM 962 N N . SER A 1 128 ? -8.897 14.288 3.852 1.00 60.94 128 SER A N 1
ATOM 963 C CA . SER A 1 128 ? -9.807 13.317 3.245 1.00 60.94 128 SER A CA 1
ATOM 964 C C . SER A 1 128 ? -10.336 13.870 1.922 1.00 60.94 128 SER A C 1
ATOM 966 O O . SER A 1 128 ? -10.995 14.911 1.899 1.00 60.94 128 SER A O 1
ATOM 968 N N . LEU A 1 129 ? -10.054 13.175 0.823 1.00 55.56 129 LEU A N 1
ATOM 969 C CA . LEU A 1 129 ? -10.780 13.351 -0.423 1.00 55.56 129 LEU A CA 1
ATOM 970 C C . LEU A 1 129 ? -11.875 12.273 -0.434 1.00 55.56 129 LEU A C 1
ATOM 972 O O . LEU A 1 129 ? -11.634 11.102 -0.159 1.00 55.56 129 LEU A O 1
ATOM 976 N N . VAL A 1 130 ? -13.121 12.664 -0.702 1.00 56.06 130 VAL A N 1
ATOM 977 C CA . VAL A 1 130 ? -14.234 11.716 -0.930 1.00 56.06 130 VAL A CA 1
ATOM 978 C C . VAL A 1 130 ? -14.632 10.849 0.292 1.00 56.06 130 VAL A C 1
ATOM 980 O O . VAL A 1 130 ? -15.204 9.770 0.142 1.00 56.06 130 VAL A O 1
ATOM 983 N N . GLY A 1 131 ? -14.382 11.303 1.525 1.00 52.19 131 GLY A N 1
ATOM 984 C CA . GLY A 1 131 ? -14.797 10.578 2.739 1.00 52.19 131 GLY A CA 1
ATOM 985 C C . GLY A 1 131 ? -13.983 9.307 3.021 1.00 52.19 131 GLY A C 1
ATOM 986 O O . GLY A 1 131 ? -14.419 8.453 3.796 1.00 52.19 131 GLY A O 1
ATOM 987 N N . ILE A 1 132 ? -12.808 9.174 2.394 1.00 58.97 132 ILE A N 1
ATOM 988 C CA . ILE A 1 132 ? -11.792 8.172 2.728 1.00 58.97 132 ILE A CA 1
ATOM 989 C C . ILE A 1 132 ? -10.914 8.756 3.829 1.00 58.97 132 ILE A C 1
ATOM 991 O O . ILE A 1 132 ? -10.407 9.872 3.726 1.00 58.97 132 ILE A O 1
ATOM 995 N N . ALA A 1 133 ? -10.797 8.034 4.933 1.00 54.69 133 ALA A N 1
ATOM 996 C CA . ALA A 1 133 ? -10.411 8.620 6.205 1.00 54.69 133 ALA A CA 1
ATOM 997 C C . ALA A 1 133 ? -8.902 8.892 6.348 1.00 54.69 133 ALA A C 1
ATOM 999 O O . ALA A 1 133 ? -8.507 9.703 7.179 1.00 54.69 133 ALA A O 1
ATOM 1000 N N . SER A 1 134 ? -8.044 8.296 5.526 1.00 66.00 134 SER A N 1
ATOM 1001 C CA . SER A 1 134 ? -6.630 8.672 5.487 1.00 66.00 134 SER A CA 1
ATOM 1002 C C . SER A 1 134 ? -6.085 8.552 4.073 1.00 66.00 134 SER A C 1
ATOM 1004 O O . SER A 1 134 ? -6.399 7.595 3.367 1.00 66.00 134 SER A O 1
ATOM 1006 N N . GLY A 1 135 ? -5.211 9.471 3.659 1.00 74.69 135 GLY A N 1
ATOM 1007 C CA . GLY A 1 135 ? -4.496 9.311 2.386 1.00 74.69 135 GLY A CA 1
ATOM 1008 C C . GLY A 1 135 ? -3.579 8.080 2.380 1.00 74.69 135 GLY A C 1
ATOM 1009 O O . GLY A 1 135 ? -3.159 7.633 1.324 1.00 74.69 135 GLY A O 1
ATOM 1010 N N . VAL A 1 136 ? -3.347 7.451 3.540 1.00 84.31 136 VAL A N 1
ATOM 1011 C CA . VAL A 1 136 ? -2.716 6.127 3.643 1.00 84.31 136 VAL A CA 1
ATOM 1012 C C . VAL A 1 136 ? -3.629 5.014 3.108 1.00 84.31 136 VAL A C 1
ATOM 1014 O O . VAL A 1 136 ? -3.139 4.085 2.473 1.00 84.31 136 VAL A O 1
ATOM 1017 N N . GLN A 1 137 ? -4.956 5.090 3.286 1.00 85.25 137 GLN A N 1
ATOM 1018 C CA . GLN A 1 137 ? -5.874 4.161 2.606 1.00 85.25 137 GLN A CA 1
ATOM 1019 C C . GLN A 1 137 ? -5.833 4.348 1.084 1.00 85.25 137 GLN A C 1
ATOM 1021 O O . GLN A 1 137 ? -5.967 3.374 0.348 1.00 85.25 137 GLN A O 1
ATOM 1026 N N . GLU A 1 138 ? -5.594 5.570 0.615 1.00 84.56 138 GLU A N 1
ATOM 1027 C CA . GLU A 1 138 ? -5.431 5.901 -0.805 1.00 84.56 138 GLU A CA 1
ATOM 1028 C C . GLU A 1 138 ? -4.038 5.573 -1.350 1.00 84.56 138 GLU A C 1
ATOM 1030 O O . GLU A 1 138 ? -3.730 5.958 -2.467 1.00 84.56 138 GLU A O 1
ATOM 1035 N N . ALA A 1 139 ? -3.196 4.857 -0.610 1.00 90.31 139 ALA A N 1
ATOM 1036 C CA . ALA A 1 139 ? -1.920 4.394 -1.126 1.00 90.31 139 ALA A CA 1
ATOM 1037 C C . ALA A 1 139 ? -2.004 2.952 -1.634 1.00 90.31 139 ALA A C 1
ATOM 1039 O O . ALA A 1 139 ? -2.901 2.166 -1.292 1.00 90.31 139 ALA A O 1
ATOM 1040 N N . TYR A 1 140 ? -1.023 2.594 -2.449 1.00 94.56 140 TYR A N 1
ATOM 1041 C CA . TYR A 1 140 ? -0.750 1.226 -2.842 1.00 94.56 140 TYR A CA 1
ATOM 1042 C C . TYR A 1 140 ? 0.448 0.689 -2.065 1.00 94.56 140 TYR A C 1
ATOM 1044 O O . TYR A 1 140 ? 1.355 1.441 -1.726 1.00 94.56 140 TYR A O 1
ATOM 1052 N N . PHE A 1 141 ? 0.431 -0.602 -1.757 1.00 96.31 141 PHE A N 1
ATOM 1053 C CA . PHE A 1 141 ? 1.381 -1.246 -0.858 1.00 96.31 141 PHE A CA 1
ATOM 1054 C C . PHE A 1 141 ? 1.911 -2.526 -1.496 1.00 96.31 141 PHE A C 1
ATOM 1056 O O . PHE A 1 141 ? 1.142 -3.289 -2.090 1.00 96.31 141 PHE A O 1
ATOM 1063 N N . ALA A 1 142 ? 3.205 -2.785 -1.320 1.00 97.44 142 ALA A N 1
ATOM 1064 C CA . ALA A 1 142 ? 3.842 -4.045 -1.665 1.00 97.44 142 ALA A CA 1
ATOM 1065 C C . ALA A 1 142 ? 4.877 -4.442 -0.604 1.00 97.44 142 ALA A C 1
ATOM 1067 O O . ALA A 1 142 ? 5.656 -3.612 -0.140 1.00 97.44 142 ALA A O 1
ATOM 1068 N N . VAL A 1 143 ? 4.895 -5.719 -0.224 1.00 97.50 143 VAL A N 1
ATOM 1069 C CA . VAL A 1 143 ? 5.871 -6.267 0.728 1.00 97.50 143 VAL A CA 1
ATOM 1070 C C . VAL A 1 143 ? 6.231 -7.705 0.367 1.00 97.50 143 VAL A C 1
ATOM 1072 O O . VAL A 1 143 ? 5.357 -8.484 -0.011 1.00 97.50 143 VAL A O 1
ATOM 1075 N N . GLY A 1 144 ? 7.506 -8.074 0.472 1.00 97.31 144 GLY A N 1
ATOM 1076 C CA . GLY A 1 144 ? 7.989 -9.426 0.167 1.00 97.31 144 GLY A CA 1
ATOM 1077 C C . GLY A 1 144 ? 9.351 -9.421 -0.532 1.00 97.31 144 GLY A C 1
ATOM 1078 O O . GLY A 1 144 ? 10.133 -8.495 -0.303 1.00 97.31 144 GLY A O 1
ATOM 1079 N N . PRO A 1 145 ? 9.650 -10.421 -1.388 1.00 96.38 145 PRO A N 1
ATOM 1080 C CA . PRO A 1 145 ? 10.859 -10.457 -2.216 1.00 96.38 145 PRO A CA 1
ATOM 1081 C C . PRO A 1 145 ? 10.740 -9.457 -3.379 1.00 96.38 145 PRO A C 1
ATOM 1083 O O . PRO A 1 145 ? 10.576 -9.827 -4.542 1.00 96.38 145 PRO A O 1
ATOM 1086 N N . LEU A 1 146 ? 10.713 -8.170 -3.035 1.00 95.69 146 LEU A N 1
ATOM 1087 C CA . LEU A 1 146 ? 10.429 -7.083 -3.958 1.00 95.69 146 LEU A CA 1
ATOM 1088 C C . LEU A 1 146 ? 11.668 -6.748 -4.785 1.00 95.69 146 LEU A C 1
ATOM 1090 O O . LEU A 1 146 ? 12.747 -6.500 -4.252 1.00 95.69 146 LEU A O 1
ATOM 1094 N N . HIS A 1 147 ? 11.486 -6.673 -6.093 1.00 95.88 147 HIS A N 1
ATOM 1095 C CA . HIS A 1 147 ? 12.431 -6.040 -6.993 1.00 95.88 147 HIS A CA 1
ATOM 1096 C C . HIS A 1 147 ? 12.016 -4.589 -7.240 1.00 95.88 147 HIS A C 1
ATOM 1098 O O . HIS A 1 147 ? 10.834 -4.242 -7.155 1.00 95.88 147 HIS A O 1
ATOM 1104 N N . ARG A 1 148 ? 12.997 -3.747 -7.560 1.00 95.00 148 ARG A N 1
ATOM 1105 C CA . ARG A 1 148 ? 12.813 -2.318 -7.816 1.00 95.00 148 ARG A CA 1
ATOM 1106 C C . ARG A 1 148 ? 13.736 -1.848 -8.930 1.00 95.00 148 ARG A C 1
ATOM 1108 O O . ARG A 1 148 ? 14.806 -2.426 -9.119 1.00 95.00 148 ARG A O 1
ATOM 1115 N N . MET A 1 149 ? 13.318 -0.816 -9.656 1.00 94.38 149 MET A N 1
ATOM 1116 C CA . MET A 1 149 ? 14.128 -0.208 -10.714 1.00 94.38 149 MET A CA 1
ATOM 1117 C C . MET A 1 149 ? 15.326 0.549 -10.130 1.00 94.38 149 MET A C 1
ATOM 1119 O O . MET A 1 149 ? 16.423 0.454 -10.671 1.00 94.38 149 MET A O 1
ATOM 1123 N N . THR A 1 150 ? 15.112 1.267 -9.026 1.00 88.88 150 THR A N 1
ATOM 1124 C CA . THR A 1 150 ? 16.135 2.029 -8.293 1.00 88.88 150 THR A CA 1
ATOM 1125 C C . THR A 1 150 ? 16.051 1.757 -6.789 1.00 88.88 150 THR A C 1
ATOM 1127 O O . THR A 1 150 ? 14.982 1.436 -6.261 1.00 88.88 150 THR A O 1
ATOM 1130 N N . SER A 1 151 ? 17.184 1.848 -6.091 1.00 85.75 151 SER A N 1
ATOM 1131 C CA . SER A 1 151 ? 17.298 1.800 -4.628 1.00 85.75 151 SER A CA 1
ATOM 1132 C C . SER A 1 151 ? 16.929 3.148 -4.001 1.00 85.75 151 SER A C 1
ATOM 1134 O O . SER A 1 151 ? 17.197 4.165 -4.629 1.00 85.75 151 SER A O 1
ATOM 1136 N N . PRO A 1 152 ? 16.401 3.197 -2.760 1.00 81.50 152 PRO A N 1
ATOM 1137 C CA . PRO A 1 152 ? 16.275 4.427 -1.984 1.00 81.50 152 PRO A CA 1
AT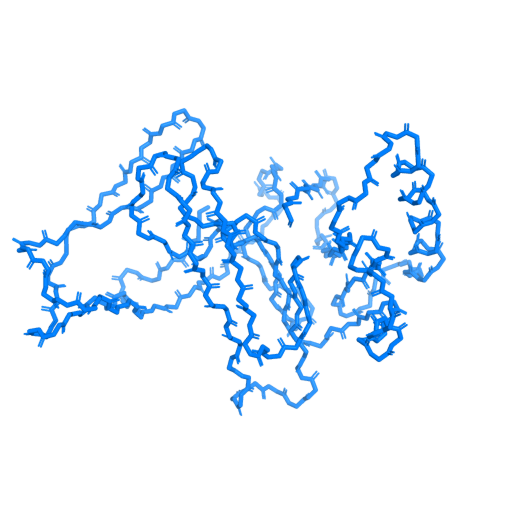OM 1138 C C . PRO A 1 152 ? 17.535 5.280 -2.006 1.00 81.50 152 PRO A C 1
ATOM 1140 O O . PRO A 1 152 ? 17.425 6.481 -2.215 1.00 81.50 152 PRO A O 1
ATOM 1143 N N . ASP A 1 153 ? 18.712 4.654 -1.907 1.00 82.50 153 ASP A N 1
ATOM 1144 C CA . ASP A 1 153 ? 20.018 5.324 -1.988 1.00 82.50 153 ASP A CA 1
ATOM 1145 C C . ASP A 1 153 ? 20.191 6.137 -3.284 1.00 82.50 153 ASP A C 1
ATOM 1147 O O . ASP A 1 153 ? 20.781 7.215 -3.264 1.00 82.50 153 ASP A O 1
ATOM 1151 N N . ASP A 1 154 ? 19.615 5.670 -4.397 1.00 80.12 154 ASP A N 1
ATOM 1152 C CA . ASP A 1 154 ? 19.699 6.331 -5.703 1.00 80.12 154 ASP A CA 1
ATOM 1153 C C . ASP A 1 154 ? 18.840 7.602 -5.772 1.00 80.12 154 ASP A C 1
ATOM 1155 O O . ASP A 1 154 ? 19.053 8.443 -6.647 1.00 80.12 154 ASP A O 1
ATOM 1159 N N . TYR A 1 155 ? 17.856 7.745 -4.876 1.00 76.44 155 TYR A N 1
ATOM 1160 C CA . TYR A 1 155 ? 16.952 8.892 -4.837 1.00 76.44 155 TYR A CA 1
ATOM 1161 C C . TYR A 1 155 ? 16.877 9.619 -3.490 1.00 76.44 155 TYR A C 1
ATOM 1163 O O . TYR A 1 155 ? 15.997 10.453 -3.299 1.00 76.44 155 TYR A O 1
ATOM 1171 N N . MET A 1 156 ? 17.834 9.406 -2.581 1.00 74.06 156 MET A N 1
ATOM 1172 C CA . MET A 1 156 ? 17.886 10.155 -1.311 1.00 74.06 156 MET A CA 1
ATOM 1173 C C . MET A 1 156 ? 18.191 11.650 -1.484 1.00 74.06 156 MET A C 1
ATOM 1175 O O . MET A 1 156 ? 18.019 12.422 -0.543 1.00 74.06 156 MET A O 1
ATOM 1179 N N . HIS A 1 157 ? 18.690 12.058 -2.654 1.00 76.25 157 HIS A N 1
ATOM 1180 C CA . HIS A 1 157 ? 19.146 13.427 -2.928 1.00 76.25 157 HIS A CA 1
ATOM 1181 C C . HIS A 1 157 ? 18.380 14.119 -4.058 1.00 76.25 157 HIS A C 1
ATOM 1183 O O . HIS A 1 157 ? 18.800 15.182 -4.511 1.00 76.25 157 HIS A O 1
ATOM 1189 N N . ILE A 1 158 ? 17.290 13.516 -4.532 1.00 79.44 158 ILE A N 1
ATOM 1190 C CA . ILE A 1 158 ? 16.386 14.146 -5.497 1.00 79.44 158 ILE A CA 1
ATOM 1191 C C . ILE A 1 158 ? 15.178 14.702 -4.758 1.00 79.44 158 ILE A C 1
ATOM 1193 O O . ILE A 1 158 ? 14.755 14.151 -3.742 1.00 79.44 158 ILE A O 1
ATOM 1197 N N . ASP A 1 159 ? 14.621 15.787 -5.287 1.00 80.25 159 ASP A N 1
ATOM 1198 C CA . ASP A 1 159 ? 13.351 16.306 -4.801 1.00 80.25 159 ASP A CA 1
ATOM 1199 C C . ASP A 1 159 ? 12.269 15.228 -4.944 1.00 80.25 159 ASP A C 1
ATOM 1201 O O . ASP A 1 159 ? 12.217 14.514 -5.946 1.00 80.25 159 ASP A O 1
ATOM 1205 N N . GLU A 1 160 ? 11.374 15.116 -3.956 1.00 78.62 160 GLU A N 1
ATOM 1206 C CA . GLU A 1 160 ? 10.305 14.100 -3.950 1.00 78.62 160 GLU A CA 1
ATOM 1207 C C . GLU A 1 160 ? 9.467 14.145 -5.241 1.00 78.62 160 GLU A C 1
ATOM 1209 O O . GLU A 1 160 ? 9.037 13.107 -5.731 1.00 78.62 160 GLU A O 1
ATOM 1214 N N . ALA A 1 161 ? 9.294 15.336 -5.826 1.00 78.44 161 ALA A N 1
ATOM 1215 C CA . ALA A 1 161 ? 8.599 15.558 -7.097 1.00 78.44 161 ALA A CA 1
ATOM 1216 C C . ALA A 1 161 ? 9.266 14.883 -8.315 1.00 78.44 161 ALA A C 1
ATOM 1218 O O . ALA A 1 161 ? 8.615 14.652 -9.333 1.00 78.44 161 ALA A O 1
ATOM 1219 N N . ASP A 1 162 ? 10.556 14.561 -8.218 1.00 81.62 162 ASP A N 1
ATOM 1220 C CA . ASP A 1 162 ? 11.341 13.919 -9.273 1.00 81.62 162 ASP A CA 1
ATOM 1221 C C . ASP A 1 162 ? 11.535 12.414 -9.039 1.00 81.62 162 ASP A C 1
ATOM 1223 O O . ASP A 1 162 ? 12.081 11.704 -9.898 1.00 81.62 162 ASP A O 1
ATOM 1227 N N . VAL A 1 163 ? 11.084 11.903 -7.890 1.00 88.62 163 VAL A N 1
ATOM 1228 C CA . VAL A 1 163 ? 11.198 10.487 -7.550 1.00 88.62 163 VAL A CA 1
ATOM 1229 C C . VAL A 1 163 ? 10.257 9.680 -8.437 1.00 88.62 163 VAL A C 1
ATOM 1231 O O . VAL A 1 163 ? 9.036 9.808 -8.390 1.00 88.62 163 VAL A O 1
ATOM 1234 N N . PHE A 1 164 ? 10.847 8.779 -9.217 1.00 92.38 164 PHE A N 1
ATOM 1235 C CA . PHE A 1 164 ? 10.138 7.769 -9.988 1.00 92.38 164 PHE A CA 1
ATOM 1236 C C . PHE A 1 164 ? 10.706 6.398 -9.645 1.00 92.38 164 PHE A C 1
ATOM 1238 O O . PHE A 1 164 ? 11.921 6.202 -9.722 1.00 92.38 164 PHE A O 1
ATOM 1245 N N . ASN A 1 165 ? 9.844 5.430 -9.344 1.00 94.56 165 ASN A N 1
ATOM 1246 C CA . ASN A 1 165 ? 10.283 4.047 -9.179 1.00 94.56 165 ASN A CA 1
ATOM 1247 C C . ASN A 1 165 ? 9.227 3.052 -9.666 1.00 94.56 165 ASN A C 1
ATOM 1249 O O . ASN A 1 165 ? 8.033 3.347 -9.739 1.00 94.56 165 ASN A O 1
ATOM 1253 N N . MET A 1 166 ? 9.682 1.851 -9.997 1.00 96.38 166 MET A N 1
ATOM 1254 C CA . MET A 1 166 ? 8.824 0.739 -10.367 1.00 96.38 166 MET A CA 1
ATOM 1255 C C . MET A 1 166 ? 9.202 -0.488 -9.550 1.00 96.38 166 MET A C 1
ATOM 1257 O O . MET A 1 166 ? 10.380 -0.818 -9.443 1.00 96.38 166 MET A O 1
ATOM 1261 N N . TYR A 1 167 ? 8.192 -1.171 -9.023 1.00 97.00 167 TYR A N 1
ATOM 1262 C CA . TYR A 1 167 ? 8.320 -2.319 -8.139 1.00 97.00 167 TYR A CA 1
ATOM 1263 C C . TYR A 1 167 ? 7.605 -3.527 -8.722 1.00 97.00 167 TYR A C 1
ATOM 1265 O O . TYR A 1 167 ? 6.549 -3.392 -9.345 1.00 97.00 167 TYR A O 1
ATOM 1273 N N . TRP A 1 168 ? 8.152 -4.715 -8.495 1.00 96.69 168 TRP A N 1
ATOM 1274 C CA . TRP A 1 168 ? 7.520 -5.967 -8.896 1.00 96.69 168 TRP A CA 1
ATOM 1275 C C . TRP A 1 168 ? 7.939 -7.115 -7.988 1.00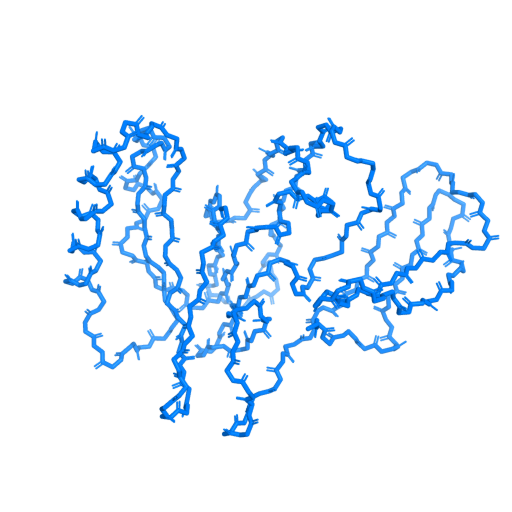 96.69 168 TRP A C 1
ATOM 1277 O O . TRP A 1 168 ? 9.005 -7.093 -7.377 1.00 96.69 168 TRP A O 1
ATOM 1287 N N . LEU A 1 169 ? 7.084 -8.128 -7.903 1.00 96.06 169 LEU A N 1
ATOM 1288 C CA . LEU A 1 169 ? 7.366 -9.367 -7.186 1.00 96.06 169 LEU A CA 1
ATOM 1289 C C . LEU A 1 169 ? 7.734 -10.464 -8.189 1.00 96.06 169 LEU A C 1
ATOM 1291 O O . LEU A 1 169 ? 7.170 -10.525 -9.285 1.00 96.06 169 LEU A O 1
ATOM 1295 N N . GLY A 1 170 ? 8.687 -11.313 -7.800 1.00 91.50 170 GLY A N 1
ATOM 1296 C CA . GLY A 1 170 ? 9.178 -12.431 -8.606 1.00 91.50 170 GLY A CA 1
ATOM 1297 C C . GLY A 1 170 ? 9.691 -12.024 -9.992 1.00 91.50 170 GLY A C 1
ATOM 1298 O O . GLY A 1 170 ? 10.358 -11.003 -10.148 1.00 91.50 170 GLY A O 1
ATOM 1299 N N . THR A 1 171 ? 9.406 -12.839 -11.008 1.00 91.88 171 THR A N 1
ATOM 1300 C CA . THR A 1 171 ? 9.958 -12.679 -12.361 1.00 91.88 171 THR A CA 1
ATOM 1301 C C . THR A 1 171 ? 8.843 -12.383 -13.365 1.00 91.88 171 THR A C 1
ATOM 1303 O O . THR A 1 171 ? 8.076 -13.283 -13.719 1.00 91.88 171 THR A O 1
ATOM 1306 N N . PRO A 1 172 ? 8.735 -11.136 -13.860 1.00 91.81 172 PRO A N 1
ATOM 1307 C CA . PRO A 1 172 ? 7.795 -10.801 -14.920 1.00 91.81 172 PRO A CA 1
ATOM 1308 C C . PRO A 1 172 ? 8.116 -11.560 -16.217 1.00 91.81 172 PRO A C 1
ATOM 1310 O O . PRO A 1 172 ? 9.260 -11.914 -16.488 1.00 91.81 172 PRO A O 1
ATOM 1313 N N . THR A 1 173 ? 7.111 -11.767 -17.071 1.00 90.56 173 THR A N 1
ATOM 1314 C CA . THR A 1 173 ? 7.271 -12.412 -18.394 1.00 90.56 173 THR A CA 1
ATOM 1315 C C . THR A 1 173 ? 7.876 -11.489 -19.460 1.00 90.56 173 THR A C 1
ATOM 1317 O O . THR A 1 173 ? 7.873 -11.811 -20.647 1.00 90.56 173 THR A O 1
ATOM 1320 N N . PHE A 1 174 ? 8.349 -10.319 -19.045 1.00 92.44 174 PHE A N 1
ATOM 1321 C CA . PHE A 1 174 ? 8.973 -9.287 -19.857 1.00 92.44 174 PHE A CA 1
ATOM 1322 C C . PHE A 1 174 ? 10.102 -8.650 -19.045 1.00 92.44 174 PHE A C 1
ATOM 1324 O O . PHE A 1 174 ? 10.125 -8.776 -17.823 1.00 92.44 174 PHE A O 1
ATOM 1331 N N . ASP A 1 175 ? 11.014 -7.941 -19.707 1.00 94.06 175 ASP A N 1
ATOM 1332 C CA . ASP A 1 175 ? 12.048 -7.181 -19.007 1.00 94.06 175 ASP A CA 1
ATOM 1333 C C . ASP A 1 175 ? 11.449 -5.887 -18.417 1.00 94.06 175 ASP A C 1
ATOM 1335 O O . ASP A 1 175 ? 11.006 -5.014 -19.180 1.00 94.06 175 ASP A O 1
ATOM 1339 N N . PRO A 1 176 ? 11.388 -5.745 -17.079 1.00 94.75 176 PRO A N 1
ATOM 1340 C CA . PRO A 1 176 ? 10.799 -4.573 -16.453 1.00 94.75 176 PRO A CA 1
ATOM 1341 C C . PRO A 1 176 ? 11.645 -3.311 -16.656 1.00 94.75 176 PRO A C 1
ATOM 1343 O O . PRO A 1 176 ? 11.079 -2.220 -16.712 1.00 94.75 176 PRO A O 1
ATOM 1346 N N . LEU A 1 177 ? 12.968 -3.405 -16.811 1.00 95.06 177 LEU A N 1
ATOM 1347 C CA . LEU A 1 177 ? 13.824 -2.213 -16.803 1.00 95.06 177 LEU A CA 1
ATOM 1348 C C . LEU A 1 177 ? 13.607 -1.316 -18.038 1.00 95.06 177 LEU A C 1
ATOM 1350 O O . LEU A 1 177 ? 13.329 -0.128 -17.856 1.00 95.06 177 LEU A O 1
ATOM 1354 N N . PRO A 1 178 ? 13.593 -1.833 -19.287 1.00 96.25 178 PRO A N 1
ATOM 1355 C CA . PRO A 1 178 ? 13.290 -1.024 -20.466 1.00 96.25 178 PRO A CA 1
ATOM 1356 C C . PRO A 1 178 ? 11.881 -0.424 -20.458 1.00 96.25 178 PRO A C 1
ATOM 1358 O O . PRO A 1 178 ? 11.653 0.602 -21.106 1.00 96.25 178 PRO A O 1
ATOM 1361 N N . LEU A 1 179 ? 10.921 -1.070 -19.785 1.00 95.38 179 LEU A N 1
ATOM 1362 C CA . LEU A 1 179 ? 9.589 -0.507 -19.574 1.00 95.38 179 LEU A CA 1
ATOM 1363 C C . LEU A 1 179 ? 9.659 0.652 -18.575 1.00 95.38 179 LEU A C 1
ATOM 1365 O O . LEU A 1 179 ? 9.174 1.739 -18.879 1.00 95.38 179 LEU A O 1
ATOM 1369 N N . GLY A 1 180 ? 10.308 0.436 -17.430 1.00 95.12 180 GLY A N 1
ATOM 1370 C CA . GLY A 1 180 ? 10.506 1.440 -16.388 1.00 95.12 180 GLY A CA 1
ATOM 1371 C C . GLY A 1 180 ? 11.158 2.713 -16.922 1.00 95.12 180 GLY A C 1
ATOM 1372 O O . GLY A 1 180 ? 10.617 3.796 -16.725 1.00 95.12 180 GLY A O 1
ATOM 1373 N N . THR A 1 181 ? 12.234 2.600 -17.708 1.00 95.50 181 THR A N 1
ATOM 1374 C CA . THR A 1 181 ? 12.898 3.759 -18.334 1.00 95.50 181 THR A CA 1
ATOM 1375 C C . THR A 1 181 ? 11.964 4.539 -19.266 1.00 95.50 181 THR A C 1
ATOM 1377 O O . THR A 1 181 ? 11.950 5.771 -19.258 1.00 95.50 181 THR A O 1
ATOM 1380 N N . ARG A 1 182 ? 11.149 3.841 -20.070 1.00 96.25 182 ARG A N 1
ATOM 1381 C CA . ARG A 1 182 ? 10.175 4.494 -20.960 1.00 96.25 182 ARG A CA 1
ATOM 1382 C C . ARG A 1 182 ? 9.076 5.205 -20.174 1.00 96.25 182 ARG A C 1
ATOM 1384 O O . ARG A 1 182 ? 8.712 6.323 -20.529 1.00 96.25 182 ARG A O 1
ATOM 1391 N N . LEU A 1 183 ? 8.574 4.576 -19.113 1.00 95.69 183 LEU A N 1
ATOM 1392 C CA . LEU A 1 183 ? 7.547 5.150 -18.244 1.00 95.69 183 LEU A CA 1
ATOM 1393 C C . LEU A 1 183 ? 8.080 6.332 -17.430 1.00 95.69 183 LEU A C 1
ATOM 1395 O O . LEU A 1 183 ? 7.365 7.315 -17.284 1.00 95.69 183 LEU A O 1
ATOM 1399 N N . GLN A 1 184 ? 9.338 6.292 -16.988 1.00 93.69 184 GLN A N 1
ATOM 1400 C CA . GLN A 1 184 ? 9.993 7.423 -16.331 1.00 93.69 184 GLN A CA 1
ATOM 1401 C C . GLN A 1 184 ? 10.078 8.631 -17.266 1.00 93.69 184 GLN A C 1
ATOM 1403 O O . GLN A 1 184 ? 9.769 9.751 -16.863 1.00 93.69 184 GLN A O 1
ATOM 1408 N N . LYS A 1 185 ? 10.461 8.411 -18.533 1.00 94.12 185 LYS A N 1
ATOM 1409 C CA . LYS A 1 185 ? 10.464 9.480 -19.536 1.00 94.12 185 LYS A CA 1
ATOM 1410 C C . LYS A 1 185 ? 9.059 10.046 -19.730 1.00 94.12 185 LYS A C 1
ATOM 1412 O O . LYS A 1 185 ? 8.891 11.256 -19.674 1.00 94.12 185 LYS A O 1
ATOM 1417 N N . LEU A 1 186 ? 8.058 9.182 -19.916 1.00 94.38 186 LEU A N 1
ATOM 1418 C CA . LEU A 1 186 ? 6.668 9.612 -20.067 1.00 94.38 186 LEU A CA 1
ATOM 1419 C C . LEU A 1 186 ? 6.187 10.423 -18.857 1.00 94.38 186 LEU A C 1
ATOM 1421 O O . LEU A 1 186 ? 5.597 11.477 -19.050 1.00 94.38 186 LEU A O 1
ATOM 1425 N N . PHE A 1 187 ? 6.465 9.963 -17.634 1.00 92.12 187 PHE A N 1
ATOM 1426 C CA . PHE A 1 187 ? 6.134 10.686 -16.407 1.00 92.12 187 PHE A CA 1
ATOM 1427 C C . PHE A 1 187 ? 6.720 12.100 -16.427 1.00 92.12 187 PHE A C 1
ATOM 1429 O O . PHE A 1 187 ? 5.970 13.056 -16.281 1.00 92.12 187 PHE A O 1
ATOM 1436 N N . ARG A 1 188 ? 8.017 12.251 -16.721 1.00 90.50 188 ARG A N 1
ATOM 1437 C CA . ARG A 1 188 ? 8.675 13.569 -16.782 1.00 90.50 188 ARG A CA 1
ATOM 1438 C C . ARG A 1 188 ? 8.051 14.503 -17.818 1.00 90.50 188 ARG A C 1
ATOM 1440 O O . ARG A 1 188 ? 7.808 15.667 -17.514 1.00 90.50 188 ARG A O 1
ATOM 1447 N N . GLU A 1 189 ? 7.769 14.001 -19.020 1.00 92.94 189 GLU A N 1
ATOM 1448 C CA . GLU A 1 189 ? 7.115 14.790 -20.076 1.00 92.94 189 GLU A CA 1
ATOM 1449 C C . GLU A 1 189 ? 5.700 15.217 -19.659 1.00 92.94 189 GLU A C 1
ATOM 1451 O O . GLU A 1 189 ? 5.300 16.359 -19.880 1.00 92.94 189 GLU A O 1
ATOM 1456 N N . MET A 1 190 ? 4.948 14.323 -19.010 1.00 92.31 190 MET A N 1
ATOM 1457 C CA . MET A 1 190 ? 3.597 14.608 -18.525 1.00 92.31 190 MET A CA 1
ATOM 1458 C C . MET A 1 190 ? 3.616 15.626 -17.382 1.00 92.31 190 MET A C 1
ATOM 1460 O O . MET A 1 190 ? 2.871 16.604 -17.440 1.00 92.31 190 MET A O 1
ATOM 1464 N N . SER A 1 191 ? 4.496 15.461 -16.393 1.00 90.38 191 SER A N 1
ATOM 1465 C CA . SER A 1 191 ? 4.672 16.421 -15.298 1.00 90.38 191 SER A CA 1
ATOM 1466 C C . SER A 1 191 ? 5.060 17.800 -15.832 1.00 90.38 191 SER A C 1
ATOM 1468 O O . SER A 1 191 ? 4.463 18.806 -15.450 1.00 90.38 191 SER A O 1
ATOM 1470 N N . ALA A 1 192 ? 5.975 17.865 -16.805 1.00 90.38 192 ALA A N 1
ATOM 1471 C CA . ALA A 1 192 ? 6.338 19.116 -17.465 1.00 90.38 192 ALA A CA 1
ATOM 1472 C C . ALA A 1 192 ? 5.155 19.745 -18.224 1.00 90.38 192 ALA A C 1
ATOM 1474 O O . ALA A 1 192 ? 4.889 20.940 -18.069 1.00 90.38 192 ALA A O 1
ATOM 1475 N N . PHE A 1 193 ? 4.421 18.951 -19.010 1.00 93.75 193 PHE A N 1
ATOM 1476 C CA . PHE A 1 193 ? 3.273 19.411 -19.795 1.00 93.75 193 PHE A CA 1
ATOM 1477 C C . PHE A 1 193 ? 2.153 19.977 -18.911 1.00 93.75 193 PHE A C 1
ATOM 1479 O O . PHE A 1 193 ? 1.673 21.086 -19.155 1.00 93.75 193 PHE A O 1
ATOM 1486 N N . PHE A 1 194 ? 1.769 19.251 -17.857 1.00 92.31 194 PHE A N 1
ATOM 1487 C CA . PHE A 1 194 ? 0.728 19.679 -16.917 1.00 92.31 194 PHE A CA 1
ATOM 1488 C C . PHE A 1 194 ? 1.222 20.686 -15.877 1.00 92.31 194 PHE A C 1
ATOM 1490 O O . PHE A 1 194 ? 0.415 21.212 -15.112 1.00 92.31 194 PHE A O 1
ATOM 1497 N N . ARG A 1 195 ? 2.527 20.993 -15.870 1.00 90.12 195 ARG A N 1
ATOM 1498 C CA . ARG A 1 195 ? 3.193 21.803 -14.839 1.00 90.12 195 ARG A CA 1
ATOM 1499 C C . ARG A 1 195 ? 2.950 21.238 -13.439 1.00 90.12 195 ARG A C 1
ATOM 1501 O O . ARG A 1 195 ? 2.858 21.995 -12.471 1.00 90.12 195 ARG A O 1
ATOM 1508 N N . ASP A 1 196 ? 2.841 19.917 -13.358 1.00 84.94 196 ASP A N 1
ATOM 1509 C CA . ASP A 1 196 ? 2.738 19.205 -12.101 1.00 84.94 196 ASP A CA 1
ATOM 1510 C C . ASP A 1 196 ? 4.131 19.137 -11.480 1.00 84.94 196 ASP A C 1
ATOM 1512 O O . ASP A 1 196 ? 5.062 18.567 -12.046 1.00 84.94 196 ASP A O 1
ATOM 1516 N N . ARG A 1 197 ? 4.278 19.806 -10.339 1.00 74.88 197 ARG A N 1
ATOM 1517 C CA . ARG A 1 197 ? 5.500 19.797 -9.527 1.00 74.88 197 ARG A CA 1
ATOM 1518 C C . ARG A 1 197 ? 5.303 18.987 -8.245 1.00 74.88 197 ARG A C 1
ATOM 1520 O O . ARG A 1 197 ? 6.040 19.184 -7.284 1.00 74.88 197 ARG A O 1
ATOM 1527 N N . GLY A 1 198 ? 4.246 18.180 -8.181 1.00 68.25 198 GLY A N 1
ATOM 1528 C CA . GLY A 1 198 ? 3.845 17.456 -6.988 1.00 68.25 198 GLY A CA 1
ATOM 1529 C C . GLY A 1 198 ? 4.257 15.988 -7.007 1.00 68.25 198 GLY A C 1
ATOM 1530 O O . GLY A 1 198 ? 3.986 15.288 -7.972 1.00 68.25 198 GLY A O 1
ATOM 1531 N N . ASN A 1 199 ? 4.770 15.539 -5.857 1.00 73.88 199 ASN A N 1
ATOM 1532 C CA . ASN A 1 199 ? 4.910 14.152 -5.397 1.00 73.88 199 ASN A CA 1
ATOM 1533 C C . ASN A 1 199 ? 5.740 13.194 -6.265 1.00 73.88 199 ASN A C 1
ATOM 1535 O O . ASN A 1 199 ? 5.961 13.362 -7.458 1.00 73.88 199 ASN A O 1
ATOM 1539 N N . SER A 1 200 ? 6.159 12.121 -5.617 1.00 87.12 200 SER A N 1
ATOM 1540 C CA . SER A 1 200 ? 6.775 10.972 -6.255 1.00 87.12 200 SER A CA 1
ATOM 1541 C C . SER A 1 200 ? 5.759 10.169 -7.064 1.00 87.12 200 SER A C 1
ATOM 1543 O O . SER A 1 200 ? 4.566 10.137 -6.756 1.00 87.12 200 SER A O 1
ATOM 1545 N N . TYR A 1 201 ? 6.238 9.454 -8.081 1.00 91.25 201 TYR A N 1
ATOM 1546 C CA . TYR A 1 201 ? 5.427 8.531 -8.866 1.00 91.25 201 TYR A CA 1
ATOM 1547 C C . TYR A 1 201 ? 5.978 7.111 -8.791 1.00 91.25 201 TYR A C 1
ATOM 1549 O O . TYR A 1 201 ? 7.078 6.805 -9.257 1.00 91.25 201 TYR A O 1
ATOM 1557 N N . ARG A 1 202 ? 5.196 6.213 -8.190 1.00 93.88 202 ARG A N 1
ATOM 1558 C CA . ARG A 1 202 ? 5.590 4.824 -7.946 1.00 93.88 202 ARG A CA 1
ATOM 1559 C C . ARG A 1 202 ? 4.637 3.865 -8.650 1.00 93.88 202 ARG A C 1
ATOM 1561 O O . ARG A 1 202 ? 3.424 3.920 -8.464 1.00 93.88 202 ARG A O 1
ATOM 1568 N N . ILE A 1 203 ? 5.191 2.956 -9.447 1.00 95.81 203 ILE A N 1
ATOM 1569 C CA . ILE A 1 203 ? 4.431 1.944 -10.188 1.00 95.81 203 ILE A CA 1
ATOM 1570 C C . ILE A 1 203 ? 4.613 0.587 -9.518 1.00 95.81 203 ILE A C 1
ATOM 1572 O O . ILE A 1 203 ? 5.733 0.112 -9.367 1.00 95.81 203 ILE A O 1
ATOM 1576 N N . PHE A 1 204 ? 3.514 -0.084 -9.190 1.00 96.38 204 PHE A N 1
ATOM 1577 C CA . PHE A 1 204 ? 3.536 -1.442 -8.649 1.00 96.38 204 PHE A CA 1
ATOM 1578 C C . PHE A 1 204 ? 3.007 -2.423 -9.693 1.00 96.38 204 PHE A C 1
ATOM 1580 O O . PHE A 1 204 ? 1.802 -2.489 -9.954 1.00 96.38 204 PHE A O 1
ATOM 1587 N N . LEU A 1 205 ? 3.909 -3.189 -10.305 1.00 94.88 205 LEU A N 1
ATOM 1588 C CA . LEU A 1 205 ? 3.538 -4.248 -11.231 1.00 94.88 205 LEU A CA 1
ATOM 1589 C C . LEU A 1 205 ? 2.939 -5.412 -10.450 1.00 94.88 205 LEU A C 1
ATOM 1591 O O . LEU A 1 205 ? 3.520 -5.914 -9.488 1.00 94.88 205 LEU A O 1
ATOM 1595 N N . ARG A 1 206 ? 1.773 -5.853 -10.906 1.00 91.38 206 ARG A N 1
ATOM 1596 C CA . ARG A 1 206 ? 1.021 -6.943 -10.301 1.00 91.38 206 ARG A CA 1
ATOM 1597 C C . ARG A 1 206 ? 0.831 -8.052 -11.316 1.00 91.38 206 ARG A C 1
ATOM 1599 O O . ARG A 1 206 ? 0.281 -7.816 -12.393 1.00 91.38 206 ARG A O 1
ATOM 1606 N N . HIS A 1 207 ? 1.242 -9.263 -10.963 1.00 88.06 207 HIS A N 1
ATOM 1607 C CA . HIS A 1 207 ? 1.022 -10.426 -11.801 1.00 88.06 207 HIS A CA 1
ATOM 1608 C C . HIS A 1 207 ? -0.467 -10.746 -11.911 1.00 88.06 207 HIS A C 1
ATOM 1610 O O . HIS A 1 207 ? -1.234 -10.687 -10.944 1.00 88.06 207 HIS A O 1
ATOM 1616 N N . ASN A 1 208 ? -0.871 -11.136 -13.115 1.00 84.44 208 ASN A N 1
ATOM 1617 C CA . ASN A 1 208 ? -2.226 -11.554 -13.394 1.00 84.44 208 ASN A CA 1
ATOM 1618 C C . ASN A 1 208 ? -2.236 -12.985 -13.939 1.00 84.44 208 ASN A C 1
ATOM 1620 O O . ASN A 1 208 ? -1.865 -13.195 -15.096 1.00 84.44 208 ASN A O 1
ATOM 1624 N N . PRO A 1 209 ? -2.674 -13.969 -13.137 1.00 80.94 209 PRO A N 1
ATOM 1625 C CA . PRO A 1 209 ? -2.570 -15.375 -13.513 1.00 80.94 209 PRO A CA 1
ATOM 1626 C C . PRO A 1 209 ? -3.588 -15.799 -14.584 1.00 80.94 209 PRO A C 1
ATOM 1628 O O . PRO A 1 209 ? -3.486 -16.899 -15.127 1.00 80.94 209 PRO A O 1
ATOM 1631 N N . PHE A 1 210 ? -4.578 -14.959 -14.910 1.00 82.06 210 PHE A N 1
ATOM 1632 C CA . PHE A 1 210 ? -5.646 -15.298 -15.852 1.00 82.06 210 PHE A CA 1
ATOM 1633 C C . PHE A 1 210 ? -5.611 -14.391 -17.087 1.00 82.06 210 PHE A C 1
ATOM 1635 O O . PHE A 1 210 ? -5.706 -13.168 -16.990 1.00 82.06 210 PHE A O 1
ATOM 1642 N N . ARG A 1 211 ? -5.517 -14.999 -18.278 1.00 70.88 211 ARG A N 1
ATOM 1643 C CA . ARG A 1 211 ? -5.586 -14.280 -19.563 1.00 70.88 211 ARG A CA 1
ATOM 1644 C C . ARG A 1 211 ? -6.931 -13.558 -19.729 1.00 70.88 211 ARG A C 1
ATOM 1646 O O . ARG A 1 211 ? -7.968 -14.110 -19.375 1.00 70.88 211 ARG A O 1
ATOM 1653 N N . GLY A 1 212 ? -6.908 -12.363 -20.326 1.00 64.62 212 GLY A N 1
ATOM 1654 C CA . GLY A 1 212 ? -8.108 -11.565 -20.645 1.00 64.62 212 GLY A CA 1
ATOM 1655 C C . GLY A 1 212 ? -8.630 -10.695 -19.495 1.00 64.62 212 GLY A C 1
ATOM 1656 O O . GLY A 1 212 ? -9.523 -9.873 -19.683 1.00 64.62 212 GLY A O 1
ATOM 1657 N N . SER A 1 213 ? -8.042 -10.833 -18.311 1.00 64.88 213 SER A N 1
ATOM 1658 C CA . SER A 1 213 ? -8.216 -9.907 -17.202 1.00 64.88 213 SER A CA 1
ATOM 1659 C C . SER A 1 213 ? -7.213 -8.763 -17.406 1.00 64.88 213 SER A C 1
ATOM 1661 O O . SER A 1 213 ? -6.005 -8.974 -17.373 1.00 64.88 213 SER A O 1
ATOM 1663 N N . LEU A 1 214 ? -7.688 -7.559 -17.731 1.00 70.25 214 LEU A N 1
ATOM 1664 C CA . LEU A 1 214 ? -6.861 -6.350 -17.783 1.00 70.25 214 LEU A CA 1
ATOM 1665 C C . LEU A 1 214 ? -7.338 -5.441 -16.660 1.00 70.25 214 LEU A C 1
ATOM 1667 O O . LEU A 1 214 ? -8.506 -5.057 -16.618 1.00 70.25 214 LEU A O 1
ATOM 1671 N N . THR A 1 215 ? -6.446 -5.142 -15.723 1.00 77.44 215 THR A N 1
ATOM 1672 C CA . THR A 1 215 ? -6.759 -4.275 -14.595 1.00 77.44 215 THR A CA 1
ATOM 1673 C C . THR A 1 215 ? -5.566 -3.402 -14.262 1.00 77.44 215 THR A C 1
ATOM 1675 O O . THR A 1 215 ? -4.429 -3.862 -14.229 1.00 77.44 215 THR A O 1
ATOM 1678 N N . GLY A 1 216 ? -5.859 -2.149 -13.957 1.00 84.12 216 GLY A N 1
ATOM 1679 C CA . GLY A 1 216 ? -4.936 -1.186 -13.390 1.00 84.12 216 GLY A CA 1
ATOM 1680 C C . GLY A 1 216 ? -5.698 -0.293 -12.424 1.00 84.12 216 GLY A C 1
ATOM 1681 O O . GLY A 1 216 ? -6.930 -0.294 -12.390 1.00 84.12 216 GLY A O 1
ATOM 1682 N N . THR A 1 217 ? -4.963 0.438 -11.605 1.00 87.69 217 THR A N 1
ATOM 1683 C CA . THR A 1 217 ? -5.505 1.531 -10.808 1.00 87.69 217 THR A CA 1
ATOM 1684 C C . THR A 1 217 ? -4.411 2.572 -10.660 1.00 87.69 217 THR A C 1
ATOM 1686 O O . THR A 1 217 ? -3.233 2.220 -10.633 1.00 87.69 217 THR A O 1
ATOM 1689 N N . ALA A 1 218 ? -4.802 3.833 -10.576 1.00 85.50 218 ALA A N 1
ATOM 1690 C CA . ALA A 1 218 ? -3.936 4.903 -10.119 1.00 85.50 218 ALA A CA 1
ATOM 1691 C C . ALA A 1 218 ? -4.503 5.384 -8.790 1.00 85.50 218 ALA A C 1
ATOM 1693 O O . ALA A 1 218 ? -5.722 5.492 -8.644 1.00 85.50 218 ALA A O 1
ATOM 1694 N N . LEU A 1 219 ? -3.622 5.590 -7.827 1.00 82.62 219 LEU A N 1
ATOM 1695 C CA . LEU A 1 219 ? -3.945 6.148 -6.528 1.00 82.62 219 LEU A CA 1
ATOM 1696 C C . LEU A 1 219 ? -2.896 7.214 -6.195 1.00 82.62 219 LEU A C 1
ATOM 1698 O O . LEU A 1 219 ? -2.056 7.522 -7.043 1.00 82.62 219 LEU A O 1
ATOM 1702 N N . ARG A 1 220 ? -2.992 7.785 -4.997 1.00 67.69 220 ARG A N 1
ATOM 1703 C CA . ARG A 1 220 ? -2.048 8.787 -4.512 1.00 67.69 220 ARG A CA 1
ATOM 1704 C C . ARG A 1 220 ? -0.676 8.178 -4.254 1.00 67.69 220 ARG A C 1
ATOM 1706 O O . ARG A 1 220 ? -0.617 6.943 -4.032 1.00 67.69 220 ARG A O 1
#

Foldseek 3Di:
DWDFPPPFKWKAAPVGTFDWDWDWDDDPVDIDIDIDTPDDGDHDMDITTDTDFDDDDLPPDFDAQATWHDFQFKIKHALLHGPDADFDDAPDWDKDWAFDDCPVPPPQKWKDKQAGTHGDRDIDTDGDDPRPHGLSNLMIIMIGNKDKLDDCVVPVPPDQLLAEMEIEHDDDPDDVNVVSVVVSVVSVVVCVVVVPSDGHHYHYDGDDPHPPRDHYDDTD

Radius of gyration: 18.73 Å; chains: 1; bounding box: 44×39×51 Å

Sequence (220 aa):
MGYVSDAGVLFSDAEGELQVTERIKRSGPVTARVWKTGRPTVGNVSVIYTALTRRVSRDTKNGPALDLRVDQGGLIGSGMAFLRAPPNEPEVTILTTLRWYLSKSPQGTLAAWSMGDGEGPFEIATKSLVGIASGVQEAYFAVGPLHRMTSPDDYMHIDEADVFNMYWLGTPTFDPLPLGTRLQKLFREMSAFFRDRGNSYRIFLRHNPFRGSLTGTALR

Secondary structure (DSSP, 8-state):
--B--SS-EEEEETTEEPPEEEEEEEETTEEEEEEEESS---S--EEEE-PBPPP--TT-----S-S-EEETTEEEEEHHHH-------TT-EEEEEE----TTSPTT-EEEETTEESS--EEEEEEPSTT-S-TTTTSEEEEESEEESS-HHHHTTS-GGG-EEEEEES--SS-HHHHHHHHHHHHHHHHHHHT-----EEEEE----STT--------